Protein AF-A0A7C3U550-F1 (afdb_monomer_lite)

Secondary structure (DSSP, 8-state):
-------EEE-SS-EETTTSB-TTT-BB--TT-TTTT-B-TTSEEEES-EES-GGGGHHHHHHHHTT-S-SEEEESS--HHHHGGGGGT--EEES----------SSS-HHHHHHHHHHHHHTT--S----SEEEE---SHHHHHHHHHHHHHHHHHH---SSEEEEPPPSS-TTTTTTTT--HHHHHHHHHHHHHHHHTT-B----S-GGGGT-----

Radius of gyration: 19.05 Å; chains: 1; bounding box: 59×44×44 Å

pLDDT: mean 91.12, std 9.61, range [37.56, 98.38]

Structure (mmCIF, N/CA/C/O backbone):
data_AF-A0A7C3U550-F1
#
_entry.id   AF-A0A7C3U550-F1
#
loop_
_atom_site.group_PDB
_atom_site.id
_atom_site.type_symbol
_atom_site.label_atom_id
_atom_site.label_alt_id
_atom_site.label_comp_id
_atom_site.label_asym_id
_atom_site.label_entity_id
_atom_site.label_seq_id
_atom_site.pdbx_PDB_ins_code
_atom_site.Cartn_x
_atom_site.Cartn_y
_atom_site.Cartn_z
_atom_site.occupancy
_atom_site.B_iso_or_equiv
_atom_site.auth_seq_id
_atom_site.auth_comp_id
_atom_site.auth_asym_id
_atom_site.auth_atom_id
_atom_site.pdbx_PDB_model_num
ATOM 1 N N . MET A 1 1 ? -36.342 7.976 20.414 1.00 37.56 1 MET A N 1
ATOM 2 C CA . MET A 1 1 ? -35.436 6.919 19.912 1.00 37.56 1 MET A CA 1
ATOM 3 C C . MET A 1 1 ? -34.039 7.233 20.424 1.00 37.56 1 MET A C 1
ATOM 5 O O . MET A 1 1 ? -33.543 8.312 20.133 1.00 37.56 1 MET A O 1
ATOM 9 N N . ARG A 1 2 ? -33.460 6.380 21.278 1.00 40.94 2 ARG A N 1
ATOM 10 C CA . ARG A 1 2 ? -32.112 6.592 21.832 1.00 40.94 2 ARG A CA 1
ATOM 11 C C . ARG A 1 2 ? -31.096 6.352 20.712 1.00 40.94 2 ARG A C 1
ATOM 13 O O . ARG A 1 2 ? -31.040 5.245 20.188 1.00 40.94 2 ARG A O 1
ATOM 20 N N . GLY A 1 3 ? -30.353 7.387 20.320 1.00 39.16 3 GLY A N 1
ATOM 21 C CA . GLY A 1 3 ? -29.225 7.259 19.401 1.00 39.16 3 GLY A CA 1
ATOM 22 C C . GLY A 1 3 ? -28.163 6.378 20.047 1.00 39.16 3 GLY A C 1
ATOM 23 O O . GLY A 1 3 ? -27.516 6.798 21.002 1.00 39.16 3 GLY A O 1
ATOM 24 N N . GLY A 1 4 ? -28.059 5.131 19.589 1.00 40.28 4 GLY A N 1
ATOM 25 C CA . GLY A 1 4 ? -27.069 4.185 20.082 1.00 40.28 4 GLY A CA 1
ATOM 26 C C . GLY A 1 4 ? -25.670 4.692 19.756 1.00 40.28 4 GLY A C 1
ATOM 27 O O . GLY A 1 4 ? -25.355 4.930 18.590 1.00 40.28 4 GLY A O 1
ATOM 28 N N . LEU A 1 5 ? -24.843 4.865 20.786 1.00 49.38 5 LEU A N 1
ATOM 29 C CA . LEU A 1 5 ? -23.393 4.929 20.640 1.00 49.38 5 LEU A CA 1
ATOM 30 C C . LEU A 1 5 ? -22.978 3.725 19.786 1.00 49.38 5 LEU A C 1
ATOM 32 O O . LEU A 1 5 ? -23.209 2.586 20.185 1.00 49.38 5 LEU A O 1
ATOM 36 N N . LEU A 1 6 ? -22.452 3.968 18.585 1.00 61.19 6 LEU A N 1
ATOM 37 C CA . LEU A 1 6 ? -21.892 2.903 17.755 1.00 61.19 6 LEU A CA 1
ATOM 38 C C . LEU A 1 6 ? -20.744 2.269 18.544 1.00 61.19 6 LEU A C 1
ATOM 40 O O . LEU A 1 6 ? -19.715 2.908 18.754 1.00 61.19 6 LEU A O 1
ATOM 44 N N . GLU A 1 7 ? -20.963 1.048 19.024 1.00 81.94 7 GLU A N 1
ATOM 45 C CA . GLU A 1 7 ? -20.002 0.283 19.811 1.00 81.94 7 GLU A CA 1
ATOM 46 C C . GLU A 1 7 ? -18.690 0.122 19.024 1.00 81.94 7 GLU A C 1
ATOM 48 O O . GLU A 1 7 ? -18.690 -0.294 17.860 1.00 81.94 7 GLU A O 1
ATOM 53 N N . ILE A 1 8 ? -17.570 0.508 19.641 1.00 94.44 8 ILE A N 1
ATOM 54 C CA . ILE A 1 8 ? -16.233 0.368 19.058 1.00 94.44 8 ILE A CA 1
ATOM 55 C C . ILE A 1 8 ? -15.761 -1.064 19.308 1.00 94.44 8 ILE A C 1
ATOM 57 O O . ILE A 1 8 ? -15.650 -1.490 20.456 1.00 94.44 8 ILE A O 1
ATOM 61 N N . LEU A 1 9 ? -15.430 -1.798 18.244 1.00 96.62 9 LEU A N 1
ATOM 62 C CA . LEU A 1 9 ? -14.829 -3.124 18.368 1.00 96.62 9 LEU A CA 1
ATOM 63 C C . LEU A 1 9 ? -13.333 -2.982 18.669 1.00 96.62 9 LEU A C 1
ATOM 65 O O . LEU A 1 9 ? -12.545 -2.648 17.785 1.00 96.62 9 LEU A O 1
ATOM 69 N N . VAL A 1 10 ? -12.938 -3.256 19.911 1.00 96.94 10 VAL A N 1
ATOM 70 C CA . VAL A 1 10 ? -11.530 -3.248 20.330 1.00 96.94 10 VAL A CA 1
ATOM 71 C C . VAL A 1 10 ? -10.898 -4.611 20.043 1.00 96.94 10 VAL A C 1
ATOM 73 O O . VAL A 1 10 ? -11.367 -5.637 20.543 1.00 96.94 10 VAL A O 1
ATOM 76 N N . LEU A 1 11 ? -9.838 -4.632 19.233 1.00 96.56 11 LEU A N 1
ATOM 77 C CA . LEU A 1 11 ? -9.042 -5.827 18.961 1.00 96.56 11 LEU A CA 1
ATOM 78 C C . LEU A 1 11 ? -7.935 -5.967 20.006 1.00 96.56 11 LEU A C 1
ATOM 80 O O . LEU A 1 11 ? -7.149 -5.054 20.224 1.00 96.56 11 LEU A O 1
ATOM 84 N N . GLY A 1 12 ? -7.866 -7.133 20.650 1.00 95.06 12 GLY A N 1
ATOM 85 C CA . GLY A 1 12 ? -6.941 -7.375 21.765 1.00 95.06 12 GLY A CA 1
ATOM 86 C C . GLY A 1 12 ? -5.518 -7.723 21.326 1.00 95.06 12 GLY A C 1
ATOM 87 O O . GLY A 1 12 ? -4.633 -7.860 22.167 1.00 95.06 12 GLY A O 1
ATOM 88 N N . LYS A 1 13 ? -5.297 -7.919 20.022 1.00 96.75 13 LYS A N 1
ATOM 89 C CA . LYS A 1 13 ? -3.997 -8.228 19.42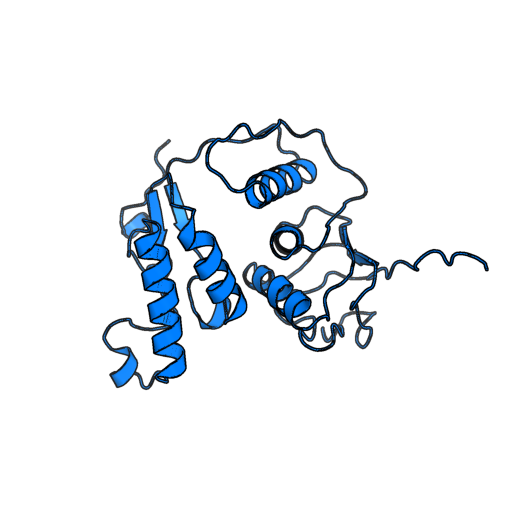5 1.00 96.75 13 LYS A CA 1
ATOM 90 C C . LYS A 1 13 ? -3.835 -7.512 18.078 1.00 96.75 13 LYS A C 1
ATOM 92 O O . LYS A 1 13 ? -4.830 -7.084 17.495 1.00 96.75 13 LYS A O 1
ATOM 97 N N . PRO A 1 14 ? -2.594 -7.387 17.575 1.00 96.69 14 PRO A N 1
ATOM 98 C CA . PRO A 1 14 ? -2.339 -6.919 16.219 1.00 96.69 14 PRO A CA 1
ATOM 99 C C . PRO A 1 14 ? -2.961 -7.831 15.159 1.00 96.69 14 PRO A C 1
ATOM 101 O O . PRO A 1 14 ? -3.060 -9.050 15.349 1.00 96.69 14 PRO A O 1
ATOM 104 N N . ILE A 1 15 ? -3.315 -7.237 14.020 1.00 96.06 15 ILE A N 1
ATOM 105 C CA . ILE A 1 15 ? -3.931 -7.937 12.891 1.00 96.06 15 ILE A CA 1
ATOM 106 C C . ILE A 1 15 ? -3.041 -7.891 11.648 1.00 96.06 15 ILE A C 1
ATOM 108 O O . ILE A 1 15 ? -2.431 -6.869 11.338 1.00 96.06 15 ILE A O 1
ATOM 112 N N . SER A 1 16 ? -2.968 -9.003 10.922 1.00 96.19 16 SER A N 1
ATOM 113 C CA . SER A 1 16 ? -2.372 -9.045 9.591 1.00 96.19 16 SER A CA 1
ATOM 114 C C . SER A 1 16 ? -3.392 -8.599 8.553 1.00 96.19 16 SER A C 1
ATOM 116 O O . SER A 1 16 ? -4.420 -9.247 8.357 1.00 96.19 16 SER A O 1
ATOM 118 N N . TRP A 1 17 ? -3.100 -7.514 7.838 1.00 95.62 17 TRP A N 1
ATOM 119 C CA . TRP A 1 17 ? -3.936 -7.090 6.713 1.00 95.62 17 TRP A CA 1
ATOM 120 C C . TRP A 1 17 ? -3.744 -7.959 5.472 1.00 95.62 17 TRP A C 1
ATOM 122 O O . TRP A 1 17 ? -4.598 -7.952 4.593 1.00 95.62 17 TRP A O 1
ATOM 132 N N . LEU A 1 18 ? -2.643 -8.706 5.368 1.00 92.06 18 LEU A N 1
ATOM 133 C CA . LEU A 1 18 ? -2.379 -9.534 4.191 1.00 92.06 18 LEU A CA 1
ATOM 134 C C . LEU A 1 18 ? -3.320 -10.747 4.125 1.00 92.06 18 LEU A C 1
ATOM 136 O O . LEU A 1 18 ? -3.837 -11.065 3.057 1.00 92.06 18 LEU A O 1
ATOM 140 N N . ASP A 1 19 ? -3.522 -11.411 5.261 1.00 92.81 19 ASP A N 1
ATOM 141 C CA . ASP A 1 19 ? -4.177 -12.721 5.358 1.00 92.81 19 ASP A CA 1
ATOM 142 C C . ASP A 1 19 ? -5.021 -12.914 6.633 1.00 92.81 19 ASP A C 1
ATOM 144 O O . ASP A 1 19 ? -5.656 -13.952 6.804 1.00 92.81 19 ASP A O 1
ATOM 148 N N . GLY A 1 20 ? -5.070 -11.926 7.532 1.00 96.19 20 GLY A N 1
ATOM 149 C CA . GLY A 1 20 ? -5.788 -12.026 8.804 1.00 96.19 20 GLY A CA 1
ATOM 150 C C . GLY A 1 20 ? -7.280 -11.692 8.734 1.00 96.19 20 GLY A C 1
ATOM 151 O O . GLY A 1 20 ? -7.995 -11.931 9.711 1.00 96.19 20 GLY A O 1
ATOM 152 N N . VAL A 1 21 ? -7.758 -11.171 7.600 1.00 97.31 21 VAL A N 1
ATOM 153 C CA . VAL A 1 21 ? -9.157 -10.777 7.369 1.00 97.31 21 VAL A CA 1
ATOM 154 C C . VAL A 1 21 ? -9.646 -11.352 6.044 1.00 97.31 21 VAL A C 1
ATOM 156 O O . VAL A 1 21 ? -9.009 -11.165 5.007 1.00 97.31 21 VAL A O 1
ATOM 159 N N . ASP A 1 22 ? -10.809 -12.000 6.056 1.00 97.38 22 ASP A N 1
ATOM 160 C CA . ASP A 1 22 ? -11.502 -12.376 4.828 1.00 97.38 22 ASP A CA 1
ATOM 161 C C . ASP A 1 22 ? -12.007 -11.108 4.125 1.00 97.38 22 ASP A C 1
ATOM 163 O O . ASP A 1 22 ? -12.887 -10.393 4.609 1.00 97.38 22 ASP A O 1
ATOM 167 N N . VAL A 1 23 ? -11.453 -10.825 2.947 1.00 95.94 23 VAL A N 1
ATOM 168 C CA . VAL A 1 23 ? -11.765 -9.612 2.181 1.00 95.94 23 VAL A CA 1
ATOM 169 C C . VAL A 1 23 ? -13.205 -9.532 1.679 1.00 95.94 23 VAL A C 1
ATOM 171 O O . VAL A 1 23 ? -13.622 -8.462 1.238 1.00 95.94 23 VAL A O 1
ATOM 174 N N . ARG A 1 24 ? -13.953 -10.639 1.676 1.00 96.75 24 ARG A N 1
ATOM 175 C CA . ARG A 1 24 ? -15.333 -10.727 1.179 1.00 96.75 24 ARG A CA 1
ATOM 176 C C . ARG A 1 24 ? -16.344 -10.439 2.281 1.00 96.75 24 ARG A C 1
ATOM 178 O O . ARG A 1 24 ? -17.375 -9.841 1.996 1.00 96.75 24 ARG A O 1
ATOM 185 N N . THR A 1 25 ? -16.059 -10.867 3.508 1.00 97.69 25 THR A N 1
ATOM 186 C CA . THR A 1 25 ? -16.993 -10.784 4.647 1.00 97.69 25 THR A CA 1
ATOM 187 C C . THR A 1 25 ? -16.553 -9.788 5.722 1.00 97.69 25 THR A C 1
ATOM 189 O O . THR A 1 25 ? -17.364 -9.361 6.547 1.00 97.69 25 THR A O 1
ATOM 192 N N . GLY A 1 26 ? -15.270 -9.422 5.738 1.00 97.56 26 GLY A N 1
ATOM 193 C CA . GLY A 1 26 ? -14.653 -8.638 6.805 1.00 97.56 26 GLY A CA 1
ATOM 194 C C . GLY A 1 26 ? -14.418 -9.456 8.076 1.00 97.56 26 GLY A C 1
ATOM 195 O O . GLY A 1 26 ? -14.123 -8.884 9.122 1.00 97.56 26 GLY A O 1
ATOM 196 N N . GLU A 1 27 ? -14.590 -10.777 8.028 1.00 98.38 27 GLU A N 1
ATOM 197 C CA . GLU A 1 27 ? -14.364 -11.659 9.169 1.00 98.38 27 GLU A CA 1
ATOM 198 C C . GLU A 1 27 ? -12.873 -11.771 9.494 1.00 98.38 27 GLU A C 1
ATOM 200 O O . GLU A 1 27 ? -12.042 -11.982 8.612 1.00 98.38 27 GLU A O 1
ATOM 205 N N . ILE A 1 28 ? -12.527 -11.654 10.775 1.00 98.38 28 ILE A N 1
ATOM 206 C CA . ILE A 1 28 ? -11.172 -11.916 11.257 1.00 98.38 28 ILE A CA 1
ATOM 207 C C . ILE A 1 28 ? -10.934 -13.426 11.206 1.00 98.38 28 ILE A C 1
ATOM 209 O O . ILE A 1 28 ? -11.528 -14.180 11.977 1.00 98.38 28 ILE A O 1
ATOM 213 N N . VAL A 1 29 ? -10.033 -13.865 10.329 1.00 98.06 29 VAL A N 1
ATOM 214 C CA . VAL A 1 29 ? -9.681 -15.283 10.130 1.00 98.06 29 VAL A CA 1
ATOM 215 C C . VAL A 1 29 ? -8.324 -15.656 10.731 1.00 98.06 29 VAL A C 1
ATOM 217 O O . VAL A 1 29 ? -8.020 -16.845 10.852 1.00 98.06 29 VAL A O 1
ATOM 220 N N . GLN A 1 30 ? -7.537 -14.664 11.167 1.00 97.06 30 GLN A N 1
ATOM 221 C CA . GLN A 1 30 ? -6.235 -14.855 11.811 1.00 97.06 30 GLN A CA 1
ATOM 222 C C . GLN A 1 30 ? -6.329 -15.847 12.981 1.00 97.06 30 GLN A C 1
ATOM 224 O O . GLN A 1 30 ? -7.008 -15.586 13.975 1.00 97.06 30 GLN A O 1
ATOM 229 N N . ARG A 1 31 ? -5.625 -16.982 12.856 1.00 93.94 31 ARG A N 1
ATOM 230 C CA . ARG A 1 31 ? -5.775 -18.180 13.705 1.00 93.94 31 ARG A CA 1
ATOM 231 C C . ARG A 1 31 ? -5.744 -17.891 15.210 1.00 93.94 31 ARG A C 1
ATOM 233 O O . ARG A 1 31 ? -6.622 -18.366 15.921 1.00 93.94 31 ARG A O 1
ATOM 240 N N . ASP A 1 32 ? -4.783 -17.088 15.663 1.00 92.25 32 ASP A N 1
ATOM 241 C CA . ASP A 1 32 ? -4.506 -16.860 17.093 1.00 92.25 32 ASP A CA 1
ATOM 242 C C . ASP A 1 32 ? -5.040 -15.514 17.620 1.00 92.25 32 ASP A C 1
ATOM 244 O O . ASP A 1 32 ? -4.608 -15.011 18.669 1.00 92.25 32 ASP A O 1
ATOM 248 N N . HIS A 1 33 ? -5.956 -14.894 16.868 1.00 97.31 33 HIS A N 1
ATOM 249 C CA . HIS A 1 33 ? -6.553 -13.614 17.222 1.00 97.31 33 HIS A CA 1
ATOM 250 C C . HIS A 1 33 ? -7.764 -13.815 18.158 1.00 97.31 33 HIS A C 1
ATOM 252 O O . HIS A 1 33 ? -8.659 -14.587 17.812 1.00 97.31 33 HIS A O 1
ATOM 258 N N . PRO A 1 34 ? -7.863 -13.116 19.310 1.00 97.38 34 PRO A N 1
ATOM 259 C CA . PRO A 1 34 ? -8.949 -13.341 20.276 1.00 97.38 34 PRO A CA 1
ATOM 260 C C . PRO A 1 34 ? -10.348 -13.086 19.695 1.00 97.38 34 PRO A C 1
ATOM 262 O O . PRO A 1 34 ? -11.307 -13.753 20.056 1.00 97.38 34 PRO A O 1
ATOM 265 N N . GLN A 1 35 ? -10.448 -12.141 18.760 1.00 97.56 35 GLN A N 1
ATOM 266 C CA . GLN A 1 35 ? -11.677 -11.783 18.046 1.00 97.56 35 GLN A CA 1
ATOM 267 C C . GLN A 1 35 ? -11.893 -12.575 16.735 1.00 97.56 35 GLN A C 1
ATOM 269 O O . GLN A 1 35 ? -12.679 -12.148 15.890 1.00 97.56 35 GLN A O 1
ATOM 274 N N . ARG A 1 36 ? -11.198 -13.701 16.513 1.00 97.94 36 ARG A N 1
ATOM 275 C CA . ARG A 1 36 ? -11.417 -14.548 15.325 1.00 97.94 36 ARG A CA 1
ATOM 276 C C . ARG A 1 36 ? -12.898 -14.945 15.195 1.00 97.94 36 ARG A C 1
ATOM 278 O O . ARG A 1 36 ? -13.549 -15.245 16.191 1.00 97.94 36 ARG A O 1
ATOM 285 N N . GLY A 1 37 ? -13.427 -14.927 13.973 1.00 97.62 37 GLY A N 1
ATOM 286 C CA . GLY A 1 37 ? -14.850 -15.145 13.677 1.00 97.62 37 GLY A CA 1
ATOM 287 C C . GLY A 1 37 ? -15.723 -13.890 13.794 1.00 97.62 37 GLY A C 1
ATOM 288 O O . GLY A 1 37 ? -16.897 -13.907 13.436 1.00 97.62 37 GLY A O 1
ATOM 289 N N . THR A 1 38 ? -15.170 -12.773 14.276 1.00 97.62 38 THR A N 1
ATOM 290 C CA . THR A 1 38 ? -15.884 -11.492 14.336 1.00 97.62 38 THR A CA 1
ATOM 291 C C . THR A 1 38 ? -15.659 -10.699 13.053 1.00 97.62 38 THR A C 1
ATOM 293 O O . THR A 1 38 ? -14.526 -10.587 12.589 1.00 97.62 38 THR A O 1
ATOM 296 N N . SER A 1 39 ? -16.715 -10.097 12.497 1.00 97.81 39 SER A N 1
ATOM 297 C CA . SER A 1 39 ? -16.593 -9.198 11.342 1.00 97.81 39 SER A CA 1
ATOM 298 C C . SER A 1 39 ? -16.292 -7.753 11.751 1.00 97.81 39 SER A C 1
ATOM 300 O O . SER A 1 39 ? -16.867 -7.232 12.715 1.00 97.81 39 SER A O 1
ATOM 302 N N . ILE A 1 40 ? -15.405 -7.102 10.994 1.00 97.94 40 ILE A N 1
ATOM 303 C CA . ILE A 1 40 ? -15.093 -5.667 11.091 1.00 97.94 40 ILE A CA 1
ATOM 304 C C . ILE A 1 40 ? -15.992 -4.805 10.192 1.00 97.94 40 ILE A C 1
ATOM 306 O O . ILE A 1 40 ? -15.976 -3.579 10.312 1.00 97.94 40 ILE A O 1
ATOM 310 N N . ALA A 1 41 ? -16.767 -5.419 9.293 1.00 98.00 41 ALA A N 1
ATOM 311 C CA . ALA A 1 41 ? -17.516 -4.714 8.259 1.00 98.00 41 ALA A CA 1
ATOM 312 C C . ALA A 1 41 ? -18.497 -3.691 8.856 1.00 98.00 41 ALA A C 1
ATOM 314 O O . ALA A 1 41 ? -19.302 -4.006 9.733 1.00 98.00 41 ALA A O 1
ATOM 315 N N . GLY A 1 42 ? -18.412 -2.441 8.392 1.00 97.25 42 GLY A N 1
ATOM 316 C CA . GLY A 1 42 ? -19.272 -1.336 8.828 1.00 97.25 42 GLY A CA 1
ATOM 317 C C . GLY A 1 42 ? -19.041 -0.838 10.262 1.00 97.25 42 GLY A C 1
ATOM 318 O O . GLY A 1 42 ? -19.703 0.113 10.681 1.00 97.25 42 GLY A O 1
ATOM 319 N N . ARG A 1 43 ? -18.104 -1.428 11.013 1.00 96.69 43 ARG A N 1
ATOM 320 C CA . ARG A 1 43 ? -17.817 -1.066 12.410 1.00 96.69 43 ARG A CA 1
ATOM 321 C C . ARG A 1 43 ? -16.706 -0.027 12.511 1.00 96.69 43 ARG A C 1
ATOM 323 O O . ARG A 1 43 ? -15.862 0.084 11.623 1.00 96.69 43 ARG A O 1
ATOM 330 N N . THR A 1 44 ? -16.690 0.711 13.615 1.00 97.69 44 THR A N 1
ATOM 331 C CA . THR A 1 44 ? -15.469 1.386 14.069 1.00 97.69 44 THR A CA 1
ATOM 332 C C . THR A 1 44 ? -14.640 0.358 14.825 1.00 97.69 44 THR A C 1
ATOM 334 O O . THR A 1 44 ? -15.150 -0.252 15.765 1.00 97.69 44 THR A O 1
ATOM 337 N N . ILE A 1 45 ? -13.391 0.150 14.416 1.00 97.38 45 ILE A N 1
ATOM 338 C CA . ILE A 1 45 ? -12.479 -0.782 15.088 1.00 97.38 45 ILE A CA 1
ATOM 339 C C . ILE A 1 45 ? -11.329 -0.022 15.741 1.00 97.38 45 ILE A C 1
ATOM 341 O O . ILE A 1 45 ? -10.840 0.945 15.164 1.00 97.38 45 ILE A O 1
ATOM 345 N N . LYS A 1 46 ? -10.884 -0.468 16.916 1.00 97.06 46 LYS A N 1
ATOM 346 C CA . LYS A 1 46 ? -9.640 -0.015 17.551 1.00 97.06 46 LYS A CA 1
ATOM 347 C C . LYS A 1 46 ? -8.636 -1.161 17.535 1.00 97.06 46 LYS A C 1
ATOM 349 O O . LYS A 1 46 ? -8.983 -2.258 17.969 1.00 97.06 46 LYS A O 1
ATOM 354 N N . ILE A 1 47 ? -7.432 -0.929 17.015 1.00 96.31 47 ILE A N 1
ATOM 355 C CA . ILE A 1 47 ? -6.392 -1.956 16.879 1.00 96.31 47 ILE A CA 1
ATOM 356 C C . ILE A 1 47 ? -5.055 -1.472 17.464 1.00 96.31 47 ILE A C 1
ATOM 358 O O . ILE A 1 47 ? -4.739 -0.286 17.333 1.00 96.31 47 ILE A O 1
ATOM 362 N N . PRO A 1 48 ? -4.221 -2.368 18.025 1.00 94.50 48 PRO A N 1
ATOM 363 C CA . PRO A 1 48 ? -2.923 -1.973 18.563 1.00 94.50 48 PRO A CA 1
ATOM 364 C C . PRO A 1 48 ? -1.958 -1.444 17.491 1.00 94.50 48 PRO A C 1
ATOM 366 O O . PRO A 1 48 ? -1.351 -0.392 17.649 1.00 94.50 48 PRO A O 1
ATOM 369 N N . HIS A 1 49 ? -1.787 -2.223 16.425 1.00 93.56 49 HIS A N 1
ATOM 370 C CA . HIS A 1 49 ? -1.018 -1.961 15.201 1.00 93.56 49 HIS A CA 1
ATOM 371 C C . HIS A 1 49 ? -1.274 -3.139 14.243 1.00 93.56 49 HIS A C 1
ATOM 373 O O . HIS A 1 49 ? -1.971 -4.097 14.606 1.00 93.56 49 HIS A O 1
ATOM 379 N N . SER A 1 50 ? -0.725 -3.092 13.033 1.00 94.62 50 SER A N 1
ATOM 380 C CA . SER A 1 50 ? -0.738 -4.226 12.113 1.00 94.62 50 SER A CA 1
ATOM 381 C C . SER A 1 50 ? 0.533 -5.066 12.225 1.00 94.62 50 SER A C 1
ATOM 383 O O . SER A 1 50 ? 1.552 -4.634 12.759 1.00 94.62 50 SER A O 1
ATOM 385 N N . ILE A 1 51 ? 0.475 -6.292 11.715 1.00 93.94 51 ILE A N 1
ATOM 386 C CA . ILE A 1 51 ? 1.638 -7.171 11.550 1.00 93.94 51 ILE A CA 1
ATOM 387 C C . ILE A 1 51 ? 1.701 -7.701 10.117 1.00 93.94 51 ILE A C 1
ATOM 389 O O . ILE A 1 51 ? 0.719 -7.668 9.377 1.00 93.94 51 ILE A O 1
ATOM 393 N N . GLY A 1 52 ? 2.857 -8.239 9.733 1.00 86.56 52 GLY A N 1
ATOM 394 C CA . GLY A 1 52 ? 3.048 -8.877 8.434 1.00 86.56 52 GLY A CA 1
ATOM 395 C C . GLY A 1 52 ? 3.582 -7.928 7.361 1.00 86.56 52 GLY A C 1
ATOM 396 O O . GLY A 1 52 ? 4.359 -7.017 7.635 1.00 86.56 52 GLY A O 1
ATOM 397 N N . SER A 1 53 ? 3.234 -8.209 6.105 1.00 83.25 53 SER A N 1
ATOM 398 C CA . SER A 1 53 ? 3.814 -7.532 4.942 1.00 83.25 53 SER A CA 1
ATOM 399 C C . SER A 1 53 ? 3.131 -6.200 4.634 1.00 83.25 53 SER A C 1
ATOM 401 O O . SER A 1 53 ? 1.905 -6.104 4.666 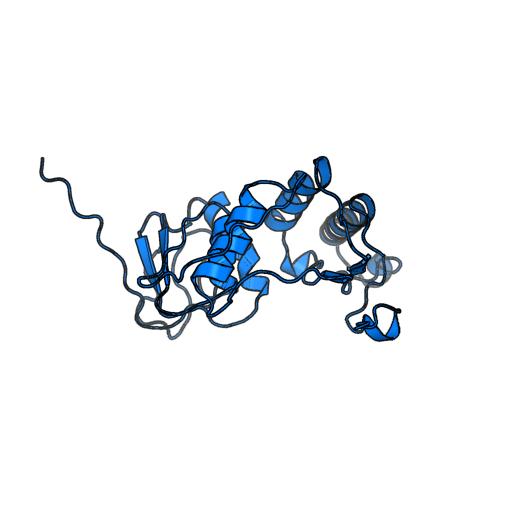1.00 83.25 53 SER A O 1
ATOM 403 N N . THR A 1 54 ? 3.911 -5.218 4.171 1.00 83.19 54 THR A N 1
ATOM 404 C CA . THR A 1 54 ? 3.402 -3.949 3.615 1.00 83.19 54 THR A CA 1
ATOM 405 C C . THR A 1 54 ? 2.486 -4.147 2.405 1.00 83.19 54 THR A C 1
ATOM 407 O O . THR A 1 54 ? 1.650 -3.293 2.119 1.00 83.19 54 THR A O 1
ATOM 410 N N . VAL A 1 55 ? 2.559 -5.306 1.737 1.00 84.62 55 VAL A N 1
ATOM 411 C CA . VAL A 1 55 ? 1.611 -5.716 0.685 1.00 84.62 55 VAL A CA 1
ATOM 412 C C . VAL A 1 55 ? 0.162 -5.749 1.195 1.00 84.62 55 VAL A C 1
ATOM 414 O O . VAL A 1 55 ? -0.761 -5.545 0.407 1.00 84.62 55 VAL A O 1
ATOM 417 N N . GLY A 1 56 ? -0.051 -5.922 2.505 1.00 86.44 56 GLY A N 1
ATOM 418 C CA . GLY A 1 56 ? -1.372 -5.872 3.136 1.00 86.44 56 GLY A CA 1
ATOM 419 C C . GLY A 1 56 ? -2.135 -4.561 2.903 1.00 86.44 56 GLY A C 1
ATOM 420 O O . GLY A 1 56 ? -3.359 -4.560 2.976 1.00 86.44 56 GLY A O 1
ATOM 421 N N . ALA A 1 57 ? -1.461 -3.470 2.521 1.00 89.75 57 ALA A N 1
ATOM 422 C CA . ALA A 1 57 ? -2.112 -2.212 2.154 1.00 89.75 57 ALA A CA 1
ATOM 423 C C . ALA A 1 57 ? -3.147 -2.369 1.017 1.00 89.75 57 ALA A C 1
ATOM 425 O O . ALA A 1 57 ? -4.175 -1.690 1.002 1.00 89.75 57 ALA A O 1
ATOM 426 N N . TYR A 1 58 ? -2.935 -3.298 0.076 1.00 89.56 58 TYR A N 1
ATOM 427 C CA . TYR A 1 58 ? -3.886 -3.517 -1.021 1.00 89.56 58 TYR A CA 1
ATOM 428 C C . TYR A 1 58 ? -5.206 -4.160 -0.566 1.00 89.56 58 TYR A C 1
ATOM 430 O O . TYR A 1 58 ? -6.223 -4.047 -1.257 1.00 89.56 58 TYR A O 1
ATOM 438 N N . THR A 1 59 ? -5.228 -4.789 0.612 1.00 92.88 59 THR A N 1
ATOM 439 C CA . THR A 1 59 ? -6.423 -5.409 1.196 1.00 92.88 59 THR A CA 1
ATOM 440 C C . THR A 1 59 ? -7.520 -4.384 1.471 1.00 92.88 59 THR A C 1
ATOM 442 O O . THR A 1 59 ? -8.696 -4.697 1.291 1.00 92.88 59 THR A O 1
ATOM 445 N N . PHE A 1 60 ? -7.182 -3.136 1.807 1.00 95.12 60 PHE A N 1
ATOM 446 C CA . PHE A 1 60 ? -8.192 -2.102 2.063 1.00 95.12 60 PHE A CA 1
ATOM 447 C C . PHE A 1 60 ? -9.055 -1.806 0.839 1.00 95.12 60 PHE A C 1
ATOM 449 O O . PHE A 1 60 ? -10.276 -1.702 0.956 1.00 95.12 60 PHE A O 1
ATOM 456 N N . PHE A 1 61 ? -8.456 -1.760 -0.352 1.00 93.25 61 PHE A N 1
ATOM 457 C CA . PHE A 1 61 ? -9.216 -1.576 -1.586 1.00 93.25 61 PHE A CA 1
ATOM 458 C C . PHE A 1 61 ? -10.164 -2.756 -1.848 1.00 93.25 61 PHE A C 1
ATOM 460 O O . PHE A 1 61 ? -11.298 -2.545 -2.284 1.00 93.25 61 PHE A O 1
ATOM 467 N N . LYS A 1 62 ? -9.736 -3.986 -1.524 1.00 94.12 62 LYS A N 1
ATOM 468 C CA . LYS A 1 62 ? -10.572 -5.195 -1.628 1.00 94.12 62 LYS A CA 1
ATOM 469 C C . LYS A 1 62 ? -11.752 -5.140 -0.663 1.00 94.12 62 LYS A C 1
ATOM 471 O O . LYS A 1 62 ? -12.889 -5.358 -1.073 1.00 94.12 62 LYS A O 1
ATOM 476 N N . LEU A 1 63 ? -11.493 -4.786 0.594 1.00 96.50 63 LEU A N 1
ATOM 477 C CA . LEU A 1 63 ? -12.520 -4.644 1.625 1.00 96.50 63 LEU A CA 1
ATOM 478 C C . LEU A 1 63 ? -13.568 -3.592 1.242 1.00 96.50 63 LEU A C 1
ATOM 480 O O . LEU A 1 63 ? -14.766 -3.849 1.356 1.00 96.50 63 LEU A O 1
ATOM 484 N N . VAL A 1 64 ? -13.142 -2.428 0.740 1.00 95.56 64 VAL A N 1
ATOM 485 C CA . VAL A 1 64 ? -14.060 -1.364 0.297 1.00 95.56 64 VAL A CA 1
ATOM 486 C C . VAL A 1 64 ? -14.904 -1.834 -0.883 1.00 95.56 64 VAL A C 1
ATOM 488 O O . VAL A 1 64 ? -16.128 -1.701 -0.853 1.00 95.56 64 VAL A O 1
ATOM 491 N N . ARG A 1 65 ? -14.278 -2.448 -1.895 1.00 93.69 65 ARG A N 1
ATOM 492 C CA . ARG A 1 65 ? -14.979 -2.987 -3.069 1.00 93.69 65 ARG A CA 1
ATOM 493 C C . ARG A 1 65 ? -16.047 -4.011 -2.683 1.00 93.69 65 ARG A C 1
ATOM 495 O O . ARG A 1 65 ? -17.146 -3.982 -3.233 1.00 93.69 65 ARG A O 1
ATOM 502 N N . ASN A 1 66 ? -15.736 -4.879 -1.724 1.00 95.94 66 ASN A N 1
ATOM 503 C CA . ASN A 1 66 ? -16.637 -5.929 -1.255 1.00 95.94 66 ASN A CA 1
ATOM 504 C C . ASN A 1 66 ? -17.641 -5.454 -0.195 1.00 95.94 66 ASN A C 1
ATOM 506 O O . ASN A 1 66 ? -18.413 -6.269 0.301 1.00 95.94 66 ASN A O 1
ATOM 510 N N . LYS A 1 67 ? -17.661 -4.158 0.157 1.00 96.81 67 LYS A N 1
ATOM 511 C CA . LYS A 1 67 ? -18.492 -3.605 1.247 1.00 96.81 67 LYS A CA 1
ATOM 512 C C . LYS A 1 67 ? -18.239 -4.293 2.602 1.00 96.81 67 LYS A C 1
ATOM 514 O O . LYS A 1 67 ? -19.119 -4.345 3.454 1.00 96.81 67 LYS A O 1
ATOM 519 N N . ALA A 1 68 ? -17.020 -4.790 2.787 1.00 97.88 68 ALA A N 1
ATOM 520 C CA . ALA A 1 68 ? -16.540 -5.506 3.965 1.00 97.88 68 ALA A CA 1
ATOM 521 C C . ALA A 1 68 ? -15.588 -4.658 4.831 1.00 97.88 68 ALA A C 1
ATOM 523 O O . ALA A 1 68 ? -15.103 -5.111 5.866 1.00 97.88 68 ALA A O 1
ATOM 524 N N . ALA A 1 69 ? -15.295 -3.426 4.406 1.00 97.81 69 ALA A N 1
ATOM 525 C CA . ALA A 1 69 ? -14.423 -2.513 5.132 1.00 97.81 69 ALA A CA 1
ATOM 526 C C . ALA A 1 69 ? -15.029 -2.058 6.469 1.00 97.81 69 ALA A C 1
ATOM 528 O O . ALA A 1 69 ? -16.251 -1.884 6.569 1.00 97.81 69 ALA A O 1
ATOM 529 N N . PRO A 1 70 ? -14.189 -1.796 7.486 1.00 97.69 70 PRO A N 1
ATOM 530 C CA . PRO A 1 70 ? -14.624 -1.041 8.648 1.00 97.69 70 PRO A CA 1
ATOM 531 C C . PRO A 1 70 ? -15.028 0.373 8.224 1.00 97.69 70 PRO A C 1
ATOM 533 O O . PRO A 1 70 ? -14.523 0.928 7.247 1.00 97.69 70 PRO A O 1
ATOM 536 N N . ARG A 1 71 ? -15.936 0.982 8.986 1.00 97.12 71 ARG A N 1
ATOM 537 C CA . ARG A 1 71 ? -16.328 2.383 8.791 1.00 97.12 71 ARG A CA 1
ATOM 538 C C . ARG A 1 71 ? -15.209 3.347 9.192 1.00 97.12 71 ARG A C 1
ATOM 540 O O . ARG A 1 71 ? -15.142 4.446 8.650 1.00 97.12 71 ARG A O 1
ATOM 547 N N . LYS A 1 72 ? -14.390 2.965 10.173 1.00 97.00 72 LYS A N 1
ATOM 548 C CA . LYS A 1 72 ? -13.265 3.743 10.704 1.00 97.00 72 LYS A CA 1
ATOM 549 C C . LYS A 1 72 ? -12.290 2.811 11.425 1.00 97.00 72 LYS A C 1
ATOM 551 O O . LYS A 1 72 ? -12.729 1.848 12.057 1.00 97.00 72 LYS A O 1
ATOM 556 N N . ILE A 1 73 ? -11.000 3.125 11.364 1.00 96.69 73 ILE A N 1
ATOM 557 C CA . ILE A 1 73 ? -9.947 2.448 12.126 1.00 96.69 73 ILE A CA 1
ATOM 558 C C . ILE A 1 73 ? -9.338 3.438 13.126 1.00 96.69 73 ILE A C 1
ATOM 560 O O . ILE A 1 73 ? 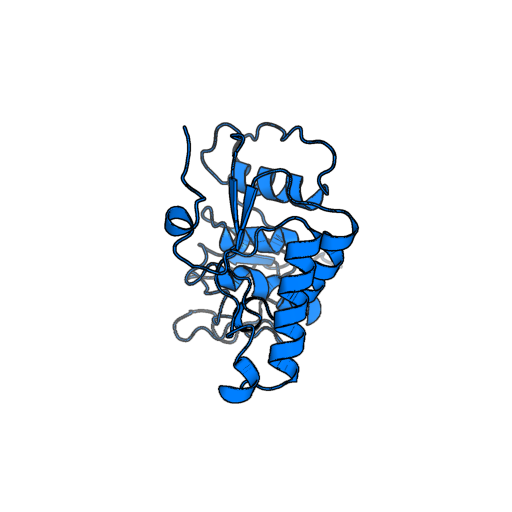-9.003 4.560 12.763 1.00 96.69 73 ILE A O 1
ATOM 564 N N . ILE A 1 74 ? -9.198 3.019 14.379 1.00 95.62 74 ILE A N 1
ATOM 565 C CA . ILE A 1 74 ? -8.482 3.738 15.433 1.00 95.62 74 ILE A CA 1
ATOM 566 C C . ILE A 1 74 ? -7.216 2.941 15.745 1.00 95.62 74 ILE A C 1
ATOM 568 O O . ILE A 1 74 ? -7.294 1.756 16.070 1.00 95.62 74 ILE A O 1
ATOM 572 N N . LEU A 1 75 ? -6.058 3.574 15.626 1.00 94.38 75 LEU A N 1
ATOM 573 C CA . LEU A 1 75 ? -4.753 2.986 15.911 1.00 94.38 75 LEU A CA 1
ATOM 574 C C . LEU A 1 75 ? -4.293 3.377 17.326 1.00 94.38 75 LEU A C 1
ATOM 576 O O . LEU A 1 75 ? -4.427 4.529 17.737 1.00 94.38 75 LEU A O 1
ATOM 580 N N . GLU A 1 76 ? -3.737 2.426 18.079 1.00 93.12 76 GLU A N 1
ATOM 581 C CA . GLU A 1 76 ? -3.076 2.722 19.364 1.00 93.12 76 GLU A CA 1
ATOM 582 C C . GLU A 1 76 ? -1.628 3.177 19.174 1.00 93.12 76 GLU A C 1
ATOM 584 O O . GLU A 1 76 ? -1.106 3.955 19.971 1.00 93.12 76 GLU A O 1
ATOM 589 N N . LYS A 1 77 ? -0.964 2.678 18.127 1.00 89.31 77 LYS A N 1
ATOM 590 C CA . LYS A 1 77 ? 0.421 3.005 17.783 1.00 89.31 77 LYS A CA 1
ATOM 591 C C . LYS A 1 77 ? 0.544 3.354 16.298 1.00 89.31 77 LYS A C 1
ATOM 593 O O . LYS A 1 77 ? -0.264 2.869 15.504 1.00 89.31 77 LYS A O 1
ATOM 598 N N . PRO A 1 78 ? 1.567 4.137 15.912 1.00 89.62 78 PRO A N 1
ATOM 599 C CA . PRO A 1 78 ? 1.793 4.485 14.513 1.00 89.62 78 PRO A CA 1
ATOM 600 C C . PRO A 1 78 ? 2.022 3.230 13.666 1.00 89.62 78 PRO A C 1
ATOM 602 O O . PRO A 1 78 ? 2.838 2.379 14.022 1.00 89.62 78 PRO A O 1
ATOM 605 N N . ASP A 1 79 ? 1.299 3.119 12.552 1.00 92.19 79 ASP A N 1
ATOM 606 C CA . ASP A 1 79 ? 1.336 1.955 11.665 1.00 92.19 79 ASP A CA 1
ATOM 607 C C . ASP A 1 79 ? 1.044 2.362 10.211 1.00 92.19 79 ASP A C 1
ATOM 609 O O . ASP A 1 79 ? -0.106 2.581 9.819 1.00 92.19 79 ASP A O 1
ATOM 613 N N . SER A 1 80 ? 2.096 2.451 9.395 1.00 90.38 80 SER A N 1
ATOM 614 C CA . SER A 1 80 ? 1.983 2.932 8.010 1.00 90.38 80 SER A CA 1
ATOM 615 C C . SER A 1 80 ? 1.258 1.961 7.073 1.00 90.38 80 SER A C 1
ATOM 617 O O . SER A 1 80 ? 0.725 2.370 6.044 1.00 90.38 80 SER A O 1
ATOM 619 N N . ILE A 1 81 ? 1.185 0.666 7.411 1.00 93.31 81 ILE A N 1
ATOM 620 C CA . ILE A 1 81 ? 0.414 -0.295 6.606 1.00 93.31 81 ILE A CA 1
ATOM 621 C C . ILE A 1 81 ? -1.072 0.039 6.728 1.00 93.31 81 ILE A C 1
ATOM 623 O O . ILE A 1 81 ? -1.750 0.212 5.721 1.00 93.31 81 ILE A O 1
ATOM 627 N N . THR A 1 82 ? -1.571 0.178 7.954 1.00 94.81 82 THR A N 1
ATOM 628 C CA . THR A 1 82 ? -2.962 0.522 8.258 1.00 94.81 82 THR A CA 1
ATOM 629 C C . THR A 1 82 ? -3.310 1.914 7.765 1.00 94.81 82 THR A C 1
ATOM 631 O O . THR A 1 82 ? -4.421 2.138 7.293 1.00 94.81 82 THR A O 1
ATOM 634 N N . MET A 1 83 ? -2.362 2.846 7.803 1.00 92.31 83 MET A N 1
ATOM 635 C CA . MET A 1 83 ? -2.576 4.195 7.291 1.00 92.31 83 MET A CA 1
ATOM 636 C C . MET A 1 83 ? -2.923 4.234 5.802 1.00 92.31 83 MET A C 1
ATOM 638 O O . MET A 1 83 ? -3.692 5.090 5.361 1.00 92.31 83 MET A O 1
ATOM 642 N N . ALA A 1 84 ? -2.434 3.266 5.020 1.00 92.25 84 ALA A N 1
ATOM 643 C CA . ALA A 1 84 ? -2.791 3.138 3.612 1.00 92.25 84 ALA A CA 1
ATOM 644 C C . ALA A 1 84 ? -4.305 2.935 3.393 1.00 92.25 84 ALA A C 1
ATOM 646 O O . ALA A 1 84 ? -4.802 3.183 2.293 1.00 92.25 84 ALA A O 1
ATOM 647 N N . ALA A 1 85 ? -5.070 2.562 4.427 1.00 94.38 85 ALA A N 1
ATOM 648 C CA . ALA A 1 85 ? -6.529 2.510 4.383 1.00 94.38 85 ALA A CA 1
ATOM 649 C C . ALA A 1 85 ? -7.163 3.868 4.019 1.00 94.38 85 ALA A C 1
ATOM 651 O O . ALA A 1 85 ? -8.198 3.897 3.347 1.00 94.38 85 ALA A O 1
ATOM 652 N N . VAL A 1 86 ? -6.503 4.987 4.353 1.00 93.38 86 VAL A N 1
ATOM 653 C CA . VAL A 1 86 ? -6.923 6.342 3.952 1.00 93.38 86 VAL A CA 1
ATOM 654 C C . VAL A 1 86 ? -6.981 6.475 2.428 1.00 93.38 86 VAL A C 1
ATOM 656 O O . VAL A 1 86 ? -7.917 7.074 1.900 1.00 93.38 86 VAL A O 1
ATOM 659 N N . LEU A 1 87 ? -6.049 5.849 1.697 1.00 91.12 87 LEU A N 1
ATOM 660 C CA . LEU A 1 87 ? -6.037 5.853 0.227 1.00 91.12 87 LEU A CA 1
ATOM 661 C C . LEU A 1 87 ? -7.211 5.069 -0.375 1.00 91.12 87 LEU A C 1
ATOM 663 O O . LEU A 1 87 ? -7.633 5.360 -1.495 1.00 91.12 87 LEU A O 1
ATOM 667 N N . ALA A 1 88 ? -7.752 4.099 0.365 1.00 91.69 88 ALA A N 1
ATOM 668 C CA . ALA A 1 88 ? -8.966 3.372 0.002 1.00 91.69 88 ALA A CA 1
ATOM 669 C C . ALA A 1 88 ? -10.254 4.091 0.456 1.00 91.69 88 ALA A C 1
ATOM 671 O O . ALA A 1 88 ? -11.350 3.622 0.155 1.00 91.69 88 ALA A O 1
ATOM 672 N N . GLY A 1 89 ? -10.140 5.229 1.152 1.00 92.00 89 GLY A N 1
ATOM 673 C CA . GLY A 1 89 ? -11.271 6.004 1.667 1.00 92.00 89 GLY A CA 1
ATOM 674 C C . GLY A 1 89 ? -11.773 5.561 3.043 1.00 92.00 89 GLY A C 1
ATOM 675 O O . GLY A 1 89 ? -12.860 5.971 3.444 1.00 92.00 89 GLY A O 1
ATOM 676 N N . ILE A 1 90 ? -11.010 4.740 3.771 1.00 95.00 90 ILE A N 1
ATOM 677 C CA . ILE A 1 90 ? -11.321 4.355 5.152 1.00 95.00 90 ILE A CA 1
ATOM 678 C C . ILE A 1 90 ? -10.661 5.376 6.094 1.00 95.00 90 ILE A C 1
ATOM 680 O O . ILE A 1 90 ? -9.435 5.495 6.086 1.00 95.00 90 ILE A O 1
ATOM 684 N N . PRO A 1 91 ? -11.425 6.116 6.918 1.00 94.44 91 PRO A N 1
ATOM 685 C CA . PRO A 1 91 ? -10.856 7.030 7.902 1.00 94.44 91 PRO A CA 1
ATOM 686 C C . PRO A 1 91 ? -9.993 6.294 8.933 1.00 94.44 91 PRO A C 1
ATOM 688 O O . PRO A 1 91 ? -10.425 5.280 9.491 1.00 94.44 91 PRO A O 1
ATOM 691 N N . VAL A 1 92 ? -8.811 6.847 9.213 1.00 94.50 92 VAL A N 1
ATOM 692 C CA . VAL A 1 92 ? -7.887 6.367 10.247 1.00 94.50 92 VAL A CA 1
ATOM 693 C C . VAL A 1 92 ? -7.610 7.495 11.242 1.00 94.50 92 VAL A C 1
ATOM 695 O O . VAL A 1 92 ? -7.327 8.622 10.835 1.00 94.50 92 VAL A O 1
ATOM 698 N N . GLU A 1 93 ? -7.712 7.196 12.534 1.00 92.88 93 GLU A N 1
ATOM 699 C CA . GLU A 1 93 ? -7.473 8.115 13.657 1.00 92.88 93 GLU A CA 1
ATOM 700 C C . GLU A 1 93 ? -6.505 7.470 14.663 1.00 92.88 93 GLU A C 1
ATOM 702 O O . GLU A 1 93 ? -6.431 6.245 14.752 1.00 92.88 93 GLU A O 1
ATOM 707 N N . MET A 1 94 ? -5.792 8.278 15.447 1.00 89.31 94 MET A N 1
ATOM 708 C CA . MET A 1 94 ? -5.124 7.827 16.675 1.00 89.31 94 MET A CA 1
ATOM 709 C C . MET A 1 94 ? -5.524 8.733 17.829 1.00 89.31 94 MET A C 1
ATOM 711 O O . MET A 1 94 ? -5.913 9.879 17.625 1.00 89.31 94 MET A O 1
ATOM 715 N N . GLU A 1 95 ? -5.407 8.223 19.054 1.00 77.19 95 GLU A N 1
ATOM 716 C CA . GLU A 1 95 ? -5.710 9.002 20.263 1.00 77.19 95 GLU A CA 1
ATOM 717 C C . GLU A 1 95 ? -4.789 10.220 20.429 1.00 77.19 95 GLU A C 1
ATOM 719 O O . GLU A 1 95 ? -5.193 11.226 21.013 1.00 77.19 95 GLU A O 1
ATOM 724 N N . HIS A 1 96 ? -3.570 10.153 19.890 1.00 80.25 96 HIS A N 1
ATOM 725 C CA . HIS A 1 96 ? -2.602 11.240 19.935 1.00 80.25 96 HIS A CA 1
ATOM 726 C C . HIS A 1 96 ? -2.076 11.546 18.532 1.00 80.25 96 HIS A C 1
ATOM 728 O O . HIS A 1 96 ? -1.406 10.718 17.917 1.00 80.25 96 HIS A O 1
ATOM 734 N N . GLU A 1 97 ? -2.381 12.753 18.057 1.00 80.44 97 GLU A N 1
ATOM 735 C CA . GLU A 1 97 ? -1.863 13.332 16.818 1.00 80.44 97 GLU A CA 1
ATOM 736 C C . GLU A 1 97 ? -0.927 14.486 17.175 1.00 80.44 97 GLU A C 1
ATOM 738 O O . GLU A 1 97 ? -1.290 15.391 17.930 1.00 80.44 97 GLU A O 1
ATOM 743 N N . GLY A 1 98 ? 0.301 14.423 16.668 1.00 79.19 98 GLY A N 1
ATOM 744 C CA . GLY A 1 98 ? 1.264 15.510 16.759 1.00 79.19 98 GLY A CA 1
ATOM 745 C C . GLY A 1 98 ? 0.956 16.622 15.752 1.00 79.19 98 GLY A C 1
ATOM 746 O O . GLY A 1 98 ? 0.252 16.393 14.765 1.00 79.19 98 GLY A O 1
ATOM 747 N N . PRO A 1 99 ? 1.486 17.838 15.972 1.00 81.50 99 PRO A N 1
ATOM 748 C CA . PRO A 1 99 ? 1.396 18.903 14.983 1.00 81.50 99 PRO A CA 1
ATOM 749 C C . PRO A 1 99 ? 2.107 18.485 13.691 1.00 81.50 99 PRO A C 1
ATOM 751 O O . PRO A 1 99 ? 3.203 17.928 13.732 1.00 81.50 99 PRO A O 1
ATOM 754 N N . VAL A 1 100 ? 1.495 18.792 12.549 1.00 81.75 100 VAL A N 1
ATOM 755 C CA . VAL A 1 100 ? 2.049 18.505 11.222 1.00 81.75 100 VAL A CA 1
ATOM 756 C C . VAL A 1 100 ? 2.286 19.806 10.487 1.00 81.75 100 VAL A C 1
ATOM 758 O O . VAL A 1 100 ? 1.407 20.664 10.425 1.00 81.75 100 VAL A O 1
ATOM 761 N N . GLU A 1 101 ? 3.482 19.950 9.928 1.00 84.62 101 GLU A N 1
ATOM 762 C CA . GLU A 1 101 ? 3.761 21.007 8.966 1.00 84.62 101 GLU A CA 1
ATOM 763 C C . GLU A 1 101 ? 2.968 20.739 7.681 1.00 84.62 101 GLU A C 1
ATOM 765 O O . GLU A 1 101 ? 3.066 19.656 7.112 1.00 84.62 101 GLU A O 1
ATOM 770 N N . GLU A 1 102 ? 2.193 21.719 7.222 1.00 86.94 102 GLU A N 1
ATOM 771 C CA . GLU A 1 102 ? 1.425 21.620 5.976 1.00 86.94 102 GLU A CA 1
ATOM 772 C C . GLU A 1 102 ? 2.341 21.288 4.786 1.00 86.94 102 GLU A C 1
ATOM 774 O O . GLU A 1 102 ? 3.323 21.993 4.512 1.00 86.94 102 GLU A O 1
ATOM 779 N N . LEU A 1 103 ? 2.008 20.231 4.039 1.00 89.06 103 LEU A N 1
ATOM 780 C CA . LEU A 1 103 ? 2.799 19.823 2.883 1.00 89.06 103 LEU A CA 1
ATOM 781 C C . LEU A 1 103 ? 2.424 20.661 1.656 1.00 89.06 103 LEU A C 1
ATOM 783 O O . LEU A 1 103 ? 1.534 20.328 0.874 1.00 89.06 103 LEU A O 1
ATOM 787 N N . LYS A 1 104 ? 3.176 21.741 1.437 1.00 87.06 104 LYS A N 1
ATOM 788 C CA . LYS A 1 104 ? 2.986 22.647 0.294 1.00 87.06 104 LYS A CA 1
ATOM 789 C C . LYS A 1 104 ? 3.540 22.046 -0.998 1.00 87.06 104 LYS A C 1
ATOM 791 O O . LYS A 1 104 ? 4.713 22.226 -1.338 1.00 87.06 104 LYS A O 1
ATOM 796 N N . VAL A 1 105 ? 2.689 21.328 -1.730 1.00 88.06 105 VAL A N 1
ATOM 797 C CA . VAL A 1 105 ? 3.022 20.727 -3.026 1.00 88.06 105 VAL A CA 1
ATOM 798 C C . VAL A 1 105 ? 1.921 20.962 -4.063 1.00 88.06 105 VAL A C 1
ATOM 800 O O . VAL A 1 105 ? 0.755 20.653 -3.849 1.00 88.06 105 VAL A O 1
ATOM 803 N N . GLU A 1 106 ? 2.303 21.499 -5.220 1.00 87.50 106 GLU A N 1
ATOM 804 C CA . GLU A 1 106 ? 1.395 21.732 -6.348 1.00 87.50 106 GLU A CA 1
ATOM 805 C C . GLU A 1 106 ? 1.311 20.512 -7.277 1.00 87.50 106 GLU A C 1
ATOM 807 O O . GLU A 1 106 ? 2.281 19.764 -7.439 1.00 87.50 106 GLU A O 1
ATOM 812 N N . GLY A 1 107 ? 0.159 20.337 -7.933 1.00 85.25 107 GLY A N 1
ATOM 813 C CA . GLY A 1 107 ? -0.038 19.311 -8.965 1.00 85.25 107 GLY A CA 1
ATOM 814 C C . GLY A 1 107 ? -0.115 17.873 -8.440 1.00 85.25 107 GLY A C 1
ATOM 815 O O . GLY A 1 107 ? 0.024 16.932 -9.220 1.00 85.25 107 GLY A O 1
ATOM 816 N N . VAL A 1 108 ? -0.324 17.689 -7.134 1.00 87.19 108 VAL A N 1
ATOM 817 C CA . VAL A 1 108 ? -0.498 16.378 -6.494 1.00 87.19 108 VAL A CA 1
ATOM 818 C C . VAL A 1 108 ? -1.953 16.231 -6.035 1.00 87.19 108 VAL A C 1
ATOM 820 O O . VAL A 1 108 ? -2.481 17.158 -5.423 1.00 87.19 108 VAL A O 1
ATOM 823 N N . PRO A 1 109 ? -2.614 15.087 -6.298 1.00 86.88 109 PRO A N 1
ATOM 824 C CA . PRO A 1 109 ? -3.948 14.811 -5.772 1.00 86.88 109 PRO A CA 1
ATOM 825 C C . PRO A 1 109 ? -4.043 14.991 -4.249 1.00 86.88 109 PRO A C 1
ATOM 827 O O . PRO A 1 109 ? -3.215 14.464 -3.504 1.00 86.88 109 PRO A O 1
ATOM 830 N N . GLU A 1 110 ? -5.090 15.681 -3.788 1.00 86.25 110 GLU A N 1
ATOM 831 C CA . GLU A 1 110 ? -5.304 16.039 -2.374 1.00 86.25 110 GLU A CA 1
ATOM 832 C C . GLU A 1 110 ? -5.260 14.821 -1.439 1.00 86.25 110 GLU A C 1
ATOM 834 O O . GLU A 1 110 ? -4.687 14.873 -0.354 1.00 86.25 110 GLU A O 1
ATOM 839 N N . ASN A 1 111 ? -5.793 13.677 -1.878 1.00 86.06 111 ASN A N 1
ATOM 840 C CA . ASN A 1 111 ? -5.790 12.447 -1.090 1.00 86.06 111 ASN A CA 1
ATOM 841 C C . ASN A 1 111 ? -4.372 11.913 -0.804 1.00 86.06 111 ASN A C 1
ATOM 843 O O . ASN A 1 111 ? -4.187 11.227 0.199 1.00 86.06 111 ASN A O 1
ATOM 847 N N . PHE A 1 112 ? -3.376 12.213 -1.647 1.00 90.06 112 PHE A N 1
ATOM 848 C CA . PHE A 1 112 ? -1.978 11.853 -1.387 1.00 90.06 112 PHE A CA 1
ATOM 849 C C . PHE A 1 112 ? -1.307 12.808 -0.409 1.00 90.06 112 PHE A C 1
ATOM 851 O O . PHE A 1 112 ? -0.585 12.344 0.468 1.00 90.06 112 PHE A O 1
ATOM 858 N N . VAL A 1 113 ? -1.580 14.111 -0.523 1.00 89.75 113 VAL A N 1
ATOM 859 C CA . VAL A 1 113 ? -1.098 15.116 0.438 1.00 89.75 113 VAL A CA 1
ATOM 860 C C . VAL A 1 113 ? -1.639 14.788 1.826 1.00 89.75 113 VAL A C 1
ATOM 862 O O . VAL A 1 113 ? -0.865 14.583 2.756 1.00 89.75 113 VAL A O 1
ATOM 865 N N . ARG A 1 114 ? -2.954 14.569 1.925 1.00 87.69 114 ARG A N 1
ATOM 866 C CA . ARG A 1 114 ? -3.618 14.188 3.172 1.00 87.69 114 ARG A CA 1
ATOM 867 C C . ARG A 1 114 ? -3.084 12.882 3.753 1.00 87.69 114 ARG A C 1
ATOM 869 O O . ARG A 1 114 ? -2.959 12.773 4.966 1.00 87.69 114 ARG A O 1
ATOM 876 N N . TYR A 1 115 ? -2.789 11.883 2.918 1.00 91.12 115 TYR A N 1
ATOM 877 C CA . TYR A 1 115 ? -2.173 10.636 3.380 1.00 91.12 115 TYR A CA 1
ATOM 878 C C . TYR A 1 115 ? -0.799 10.895 4.019 1.00 91.12 115 TYR A C 1
ATOM 880 O O . TYR A 1 115 ? -0.551 10.414 5.121 1.00 91.12 115 TYR A O 1
ATOM 888 N N . LEU A 1 116 ? 0.058 11.696 3.376 1.00 91.44 116 LEU A N 1
ATOM 889 C CA . LEU A 1 116 ? 1.387 12.029 3.900 1.00 91.44 116 LEU A CA 1
ATOM 890 C C . LEU A 1 116 ? 1.323 12.864 5.184 1.00 91.44 116 LEU A C 1
ATOM 892 O O . LEU A 1 116 ? 2.057 12.584 6.127 1.00 91.44 116 LEU A O 1
ATOM 896 N N . GLU A 1 117 ? 0.434 13.855 5.247 1.00 89.50 117 GLU A N 1
ATOM 897 C CA . GLU A 1 117 ? 0.194 14.643 6.462 1.00 89.50 117 GLU A CA 1
ATOM 898 C C . GLU A 1 117 ? -0.317 13.770 7.603 1.00 89.50 117 GLU A C 1
ATOM 900 O O . GLU A 1 117 ? 0.136 13.895 8.739 1.00 89.50 117 GLU A O 1
ATOM 905 N N . LYS A 1 118 ? -1.204 12.820 7.301 1.00 88.56 118 LYS A N 1
ATOM 906 C CA . LYS A 1 118 ? -1.714 11.887 8.299 1.00 88.56 118 LYS A CA 1
ATOM 907 C C . LYS A 1 118 ? -0.620 10.954 8.822 1.00 88.56 118 LYS A C 1
ATOM 909 O O . LYS A 1 118 ? -0.474 10.828 10.034 1.00 88.56 118 LYS A O 1
ATOM 914 N N . GLU A 1 119 ? 0.194 10.368 7.945 1.00 90.50 119 GLU A N 1
ATOM 915 C CA . GLU A 1 119 ? 1.388 9.602 8.346 1.00 90.50 119 GLU A CA 1
ATOM 916 C C . GLU A 1 119 ? 2.312 10.438 9.240 1.00 90.50 119 GLU A C 1
ATOM 918 O O . GLU A 1 119 ? 2.746 9.977 10.297 1.00 90.50 119 GLU A O 1
ATOM 923 N N . ALA A 1 120 ? 2.560 11.697 8.863 1.00 90.25 120 ALA A N 1
ATOM 924 C CA . ALA A 1 120 ? 3.385 12.601 9.651 1.00 90.25 120 ALA A CA 1
ATOM 925 C C . ALA A 1 120 ? 2.788 12.866 11.043 1.00 90.25 120 ALA A C 1
ATOM 927 O O . ALA A 1 120 ? 3.539 12.771 12.011 1.00 90.25 120 ALA A O 1
ATOM 928 N N . SER A 1 121 ? 1.467 13.086 11.167 1.00 87.69 121 SER A N 1
ATOM 929 C CA . SER A 1 121 ? 0.795 13.370 12.459 1.00 87.69 121 SER A CA 1
ATOM 930 C C . SER A 1 121 ? 0.937 12.259 13.487 1.00 87.69 121 SER A C 1
ATOM 932 O O . SER A 1 121 ? 0.883 12.508 14.688 1.00 87.69 121 SER A O 1
ATOM 934 N N . PHE A 1 122 ? 1.108 11.027 13.020 1.00 85.62 122 PHE A N 1
ATOM 935 C CA . PHE A 1 122 ? 1.241 9.863 13.882 1.00 85.62 122 PHE A CA 1
ATOM 936 C C . PHE A 1 122 ? 2.697 9.520 14.166 1.00 85.62 122 PHE A C 1
ATOM 938 O O . PHE A 1 122 ? 3.007 8.827 15.129 1.00 85.62 122 PHE A O 1
ATOM 945 N N . SER A 1 123 ? 3.613 10.016 13.346 1.00 79.50 123 SER A N 1
ATOM 946 C CA . SER A 1 123 ? 5.041 9.873 13.574 1.00 79.50 123 SER A CA 1
ATOM 947 C C . SER A 1 123 ? 5.575 10.968 14.506 1.00 79.50 123 SER A C 1
ATOM 949 O O . SER A 1 123 ? 4.929 11.977 14.766 1.00 79.50 123 SER A O 1
ATOM 951 N N . SER A 1 124 ? 6.816 10.819 14.967 1.00 79.38 124 SER A N 1
ATOM 952 C CA . SER A 1 124 ? 7.557 11.913 15.615 1.00 79.38 124 SER A CA 1
ATOM 953 C C . SER A 1 124 ? 8.225 12.855 14.596 1.00 79.38 124 SER A C 1
ATOM 955 O O . SER A 1 124 ? 9.229 13.498 14.915 1.00 79.38 124 SER A O 1
ATOM 957 N N . ALA A 1 125 ? 7.745 12.887 13.346 1.00 84.50 125 ALA A N 1
ATOM 958 C CA . ALA A 1 125 ? 8.322 13.717 12.298 1.00 84.50 125 ALA A CA 1
ATOM 959 C C . ALA A 1 125 ? 8.109 15.203 12.596 1.00 84.50 125 ALA A C 1
ATOM 961 O O . ALA A 1 125 ? 7.055 15.629 13.052 1.00 84.50 125 ALA A O 1
ATOM 962 N N . ARG A 1 126 ? 9.134 16.004 12.293 1.00 83.69 126 ARG A N 1
ATOM 963 C CA . ARG A 1 126 ? 9.085 17.469 12.427 1.00 83.69 126 ARG A CA 1
ATOM 964 C C . ARG A 1 126 ? 8.640 18.178 11.146 1.00 83.69 126 ARG A C 1
ATOM 966 O O . ARG A 1 126 ? 8.493 19.389 11.169 1.00 83.69 126 ARG A O 1
ATOM 973 N N . GLY A 1 127 ? 8.493 17.437 10.050 1.00 86.00 127 GLY A N 1
ATOM 974 C CA . GLY A 1 127 ? 8.208 17.964 8.720 1.00 86.00 127 GLY A CA 1
ATOM 975 C C . GLY A 1 127 ? 8.602 16.971 7.628 1.00 86.00 127 GLY A C 1
ATOM 976 O O . GLY A 1 127 ? 8.918 15.809 7.906 1.00 86.00 127 GLY A O 1
ATOM 977 N N . PHE A 1 128 ? 8.609 17.443 6.384 1.00 90.88 128 PHE A N 1
ATOM 978 C CA . PHE A 1 128 ? 8.874 16.630 5.197 1.00 90.88 128 PHE A CA 1
ATOM 979 C C . PHE A 1 128 ? 10.234 16.944 4.576 1.00 90.88 128 PHE A C 1
ATOM 981 O O . PHE A 1 128 ? 10.682 18.088 4.554 1.00 90.88 128 PHE A O 1
ATOM 988 N N . VAL A 1 129 ? 10.874 15.925 4.002 1.00 89.69 129 VAL A N 1
ATOM 989 C CA . VAL A 1 129 ? 12.110 16.084 3.224 1.00 89.69 129 VAL A CA 1
ATOM 990 C C . VAL A 1 129 ? 11.844 15.821 1.749 1.00 89.69 129 VAL A C 1
ATOM 992 O O . VAL A 1 129 ? 11.083 14.923 1.384 1.00 89.69 129 VAL A O 1
ATOM 995 N N . ARG A 1 130 ? 12.483 16.604 0.878 1.00 90.12 130 ARG A N 1
ATOM 996 C CA . ARG A 1 130 ? 12.456 16.341 -0.563 1.00 90.12 130 ARG A CA 1
ATOM 997 C C . ARG A 1 130 ? 13.358 15.152 -0.876 1.00 90.12 130 ARG A C 1
ATOM 999 O O . ARG A 1 130 ? 14.485 15.086 -0.397 1.00 90.12 130 ARG A O 1
ATOM 1006 N N . ILE A 1 131 ? 12.855 14.241 -1.701 1.00 91.50 131 ILE A N 1
ATOM 1007 C CA . ILE A 1 131 ? 13.611 13.095 -2.212 1.00 91.50 131 ILE A CA 1
ATOM 1008 C C . ILE A 1 131 ? 14.020 13.347 -3.664 1.00 91.50 131 ILE A C 1
ATOM 1010 O O . ILE A 1 131 ? 13.307 14.034 -4.393 1.00 91.50 131 ILE A O 1
ATOM 1014 N N . ASN A 1 132 ? 15.134 12.752 -4.092 1.00 90.75 132 ASN A N 1
ATOM 1015 C CA . ASN A 1 132 ? 15.629 12.848 -5.473 1.00 90.75 132 ASN A CA 1
ATOM 1016 C C . ASN A 1 132 ? 15.315 11.597 -6.312 1.00 90.75 132 ASN A C 1
ATOM 1018 O O . ASN A 1 132 ? 15.326 11.654 -7.543 1.00 90.75 132 ASN A O 1
ATOM 1022 N N . SER A 1 133 ? 15.002 10.470 -5.666 1.00 93.44 133 SER A N 1
ATOM 1023 C CA . SER A 1 133 ? 14.604 9.232 -6.333 1.00 93.44 133 SER A CA 1
ATOM 1024 C C . SER A 1 133 ? 13.733 8.342 -5.442 1.00 93.44 133 SER A C 1
ATOM 1026 O O . SER A 1 133 ? 13.672 8.513 -4.225 1.00 93.44 133 SER A O 1
ATOM 1028 N N . VAL A 1 134 ? 13.041 7.385 -6.064 1.00 93.75 134 VAL A N 1
ATOM 1029 C CA . VAL A 1 134 ? 12.226 6.361 -5.402 1.00 93.75 134 VAL A CA 1
ATOM 1030 C C . VAL A 1 134 ? 12.362 5.018 -6.123 1.00 93.75 134 VAL A C 1
ATOM 1032 O O . VAL A 1 134 ? 12.601 4.951 -7.333 1.00 93.75 134 VAL A O 1
ATOM 1035 N N . HIS A 1 135 ? 12.196 3.923 -5.383 1.00 94.50 135 HIS A N 1
ATOM 1036 C CA . HIS A 1 135 ? 12.083 2.580 -5.942 1.00 94.50 135 HIS A CA 1
ATOM 1037 C C . HIS A 1 135 ? 10.687 2.010 -5.675 1.00 94.50 135 HIS A C 1
ATOM 1039 O O . HIS A 1 135 ? 10.289 1.807 -4.528 1.00 94.50 135 HIS A O 1
ATOM 1045 N N . LEU A 1 136 ? 9.924 1.779 -6.742 1.00 92.88 136 LEU A N 1
ATOM 1046 C CA . LEU A 1 136 ? 8.532 1.348 -6.680 1.00 92.88 136 LEU A CA 1
ATOM 1047 C C . LEU A 1 136 ? 8.454 -0.148 -6.381 1.00 92.88 136 LEU A C 1
ATOM 1049 O O . LEU A 1 136 ? 8.768 -0.974 -7.240 1.00 92.88 136 LEU A O 1
ATOM 1053 N N . SER A 1 137 ? 7.998 -0.490 -5.178 1.00 87.69 137 SER A N 1
ATOM 1054 C CA . SER A 1 137 ? 7.754 -1.871 -4.751 1.00 87.69 137 SER A CA 1
ATOM 1055 C C . SER A 1 137 ? 6.329 -2.348 -5.037 1.00 87.69 137 SER A C 1
ATOM 1057 O O . SER A 1 137 ? 5.438 -1.557 -5.329 1.00 87.69 137 SER A O 1
ATOM 1059 N N . GLY A 1 138 ? 6.109 -3.666 -4.949 1.00 82.88 138 GLY A N 1
ATOM 1060 C CA . GLY A 1 138 ? 4.766 -4.250 -5.027 1.00 82.88 138 GLY A CA 1
ATOM 1061 C C . GLY A 1 138 ? 4.108 -4.166 -6.408 1.00 82.88 138 GLY A C 1
ATOM 1062 O O . GLY A 1 138 ? 2.886 -4.130 -6.488 1.00 82.88 138 GLY A O 1
ATOM 1063 N N . ILE A 1 139 ? 4.893 -4.140 -7.491 1.00 91.00 139 ILE A N 1
ATOM 1064 C CA . ILE A 1 139 ? 4.382 -4.001 -8.869 1.00 91.00 139 ILE A CA 1
ATOM 1065 C C . ILE A 1 139 ? 3.929 -5.330 -9.509 1.00 91.00 139 ILE A C 1
ATOM 1067 O O . ILE A 1 139 ? 3.556 -5.373 -10.686 1.00 91.00 139 ILE A O 1
ATOM 1071 N N . SER A 1 140 ? 4.015 -6.433 -8.763 1.00 93.69 140 SER A N 1
ATOM 1072 C CA . SER A 1 140 ? 3.580 -7.755 -9.209 1.00 93.69 140 SER A CA 1
ATOM 1073 C C . SER A 1 140 ? 2.058 -7.859 -9.161 1.00 93.69 140 SER A C 1
ATOM 1075 O O . SER A 1 140 ? 1.462 -7.515 -8.141 1.00 93.69 140 SER A O 1
ATOM 1077 N N . TYR A 1 141 ? 1.421 -8.395 -10.209 1.00 95.31 141 TYR A N 1
ATOM 1078 C CA . TYR A 1 141 ? -0.024 -8.650 -10.219 1.00 95.31 141 TYR A CA 1
ATOM 1079 C C . TYR A 1 141 ? -0.446 -9.578 -9.072 1.00 95.31 141 TYR A C 1
ATOM 1081 O O . TYR A 1 141 ? -1.501 -9.372 -8.479 1.00 95.31 141 TYR A O 1
ATOM 1089 N N . ALA A 1 142 ? 0.417 -10.524 -8.682 1.00 91.31 142 ALA A N 1
ATOM 1090 C CA . ALA A 1 142 ? 0.163 -11.419 -7.553 1.00 91.31 142 ALA A CA 1
ATOM 1091 C C . ALA A 1 142 ? -0.007 -10.668 -6.219 1.00 91.31 142 ALA A C 1
ATOM 1093 O O . ALA A 1 142 ? -0.745 -11.125 -5.351 1.00 91.31 142 ALA A O 1
ATOM 1094 N N . THR A 1 143 ? 0.658 -9.518 -6.055 1.00 88.00 143 THR A N 1
ATOM 1095 C CA . THR A 1 143 ? 0.600 -8.721 -4.821 1.00 88.00 143 THR A CA 1
ATOM 1096 C C . THR A 1 143 ? -0.436 -7.606 -4.899 1.00 88.00 143 THR A C 1
ATOM 1098 O O . THR A 1 143 ? -1.239 -7.446 -3.985 1.00 88.00 143 THR A O 1
ATOM 1101 N N . ILE A 1 144 ? -0.436 -6.838 -5.992 1.00 90.00 144 ILE A N 1
ATOM 1102 C CA . ILE A 1 144 ? -1.299 -5.658 -6.153 1.00 90.00 144 ILE A CA 1
ATOM 1103 C C . ILE A 1 144 ? -2.752 -6.024 -6.487 1.00 90.00 144 ILE A C 1
ATOM 1105 O O . ILE A 1 144 ? -3.677 -5.284 -6.147 1.00 90.00 144 ILE A O 1
ATOM 1109 N N . GLY A 1 145 ? -2.959 -7.180 -7.126 1.00 91.62 145 GLY A N 1
ATOM 1110 C CA . GLY A 1 145 ? -4.270 -7.669 -7.536 1.00 91.62 145 GLY A CA 1
ATOM 1111 C C . GLY A 1 145 ? -4.999 -6.750 -8.518 1.00 91.62 145 GLY A C 1
ATOM 1112 O O . GLY A 1 145 ? -4.432 -5.822 -9.103 1.00 91.62 145 GLY A O 1
ATOM 1113 N N . GLU A 1 146 ? -6.289 -7.023 -8.707 1.00 92.62 146 GLU A N 1
ATOM 1114 C CA . GLU A 1 146 ? -7.145 -6.238 -9.601 1.00 92.62 146 GLU A CA 1
ATOM 1115 C C . GLU A 1 146 ? -7.376 -4.825 -9.057 1.00 92.62 146 GLU A C 1
ATOM 1117 O O . GLU A 1 146 ? -7.370 -3.850 -9.802 1.00 92.62 146 GLU A O 1
ATOM 1122 N N . GLU A 1 147 ? -7.524 -4.702 -7.741 1.00 89.25 147 GLU A N 1
ATOM 1123 C CA . GLU A 1 147 ? -7.872 -3.454 -7.074 1.00 89.25 147 GLU A CA 1
ATOM 1124 C C . GLU A 1 147 ? -6.754 -2.424 -7.167 1.00 89.25 147 GLU A C 1
ATOM 1126 O O . GLU A 1 147 ? -7.002 -1.260 -7.488 1.00 89.25 147 GLU A O 1
ATOM 1131 N N . GLY A 1 148 ? -5.512 -2.841 -6.921 1.00 89.69 148 GLY A N 1
ATOM 1132 C CA . GLY A 1 148 ? -4.392 -1.932 -7.069 1.00 89.69 148 GLY A CA 1
ATOM 1133 C C . GLY A 1 148 ? -4.077 -1.643 -8.544 1.00 89.69 148 GLY A C 1
ATOM 1134 O O . GLY A 1 148 ? -3.657 -0.532 -8.864 1.00 89.69 148 GLY A O 1
ATOM 1135 N N . LEU A 1 149 ? -4.370 -2.564 -9.475 1.00 94.19 149 LEU A N 1
ATOM 1136 C CA . LEU A 1 149 ? -4.341 -2.263 -10.911 1.00 94.19 149 LEU A CA 1
ATOM 1137 C C . LEU A 1 149 ? -5.385 -1.187 -11.272 1.00 94.19 149 LEU A C 1
ATOM 1139 O O . LEU A 1 149 ? -5.067 -0.248 -12.003 1.00 94.19 149 LEU A O 1
ATOM 1143 N N . ASP A 1 150 ? -6.608 -1.266 -10.752 1.00 93.25 150 ASP A N 1
ATOM 1144 C CA . ASP A 1 150 ? -7.639 -0.243 -10.964 1.00 93.25 150 ASP A CA 1
ATOM 1145 C C . ASP A 1 150 ? -7.278 1.103 -10.330 1.00 93.25 150 ASP A C 1
ATOM 1147 O O . ASP A 1 150 ? -7.506 2.156 -10.936 1.00 93.25 150 ASP A O 1
ATOM 1151 N N . PHE A 1 151 ? -6.656 1.083 -9.152 1.00 90.06 151 PHE A N 1
ATOM 1152 C CA . PHE A 1 151 ? -6.076 2.271 -8.536 1.00 90.06 151 PHE A CA 1
ATOM 1153 C C . PHE A 1 151 ? -4.999 2.897 -9.438 1.00 90.06 151 PHE A C 1
ATOM 1155 O O . PHE A 1 151 ? -5.111 4.072 -9.790 1.00 90.06 151 PHE A O 1
ATOM 1162 N N . LEU A 1 152 ? -4.027 2.114 -9.922 1.00 92.31 152 LEU A N 1
ATOM 1163 C CA . LEU A 1 152 ? -3.003 2.596 -10.857 1.00 92.31 152 LEU A CA 1
ATOM 1164 C C . LEU A 1 152 ? -3.612 3.144 -12.153 1.00 92.31 152 LEU A C 1
ATOM 1166 O O . LEU A 1 152 ? -3.175 4.187 -12.639 1.00 92.31 152 LEU A O 1
ATOM 1170 N N . LYS A 1 153 ? -4.650 2.500 -12.708 1.00 94.44 153 LYS A N 1
ATOM 1171 C CA . LYS A 1 153 ? -5.368 3.008 -13.892 1.00 94.44 153 LYS A CA 1
ATOM 1172 C C . LYS A 1 153 ? -5.929 4.407 -13.636 1.00 94.44 153 LYS A C 1
ATOM 1174 O O . LYS A 1 153 ? -5.787 5.259 -14.509 1.00 94.44 153 LYS A O 1
ATOM 1179 N N . LYS A 1 154 ? -6.546 4.651 -12.473 1.00 92.00 154 LYS A N 1
ATOM 1180 C CA . LYS A 1 154 ? -7.090 5.969 -12.098 1.00 92.00 154 LYS A CA 1
ATOM 1181 C C . LYS A 1 154 ? -5.976 7.002 -11.954 1.00 92.00 154 LYS A C 1
ATOM 1183 O O . LYS A 1 154 ? -6.019 8.023 -12.628 1.00 92.00 154 LYS A O 1
ATOM 1188 N N . VAL A 1 155 ? -4.951 6.692 -11.162 1.00 90.25 155 VAL A N 1
ATOM 1189 C CA . VAL A 1 155 ? -3.836 7.609 -10.873 1.00 90.25 155 VAL A CA 1
ATOM 1190 C C . VAL A 1 155 ? -3.044 7.960 -12.138 1.00 90.25 155 VAL A C 1
ATOM 1192 O O . VAL A 1 155 ? -2.684 9.114 -12.345 1.00 90.25 155 VAL A O 1
ATOM 1195 N N . SER A 1 156 ? -2.839 7.001 -13.044 1.00 93.19 156 SER A N 1
ATOM 1196 C CA . SER A 1 156 ? -2.076 7.206 -14.286 1.00 93.19 156 SER A CA 1
ATOM 1197 C C . SER A 1 156 ? -2.711 8.169 -15.300 1.00 93.19 156 SER A C 1
ATOM 1199 O O . SER A 1 156 ? -2.074 8.507 -16.305 1.00 93.19 156 SER A O 1
ATOM 1201 N N . LYS A 1 157 ? -3.972 8.574 -15.097 1.00 91.25 157 LYS A N 1
ATOM 1202 C CA . LYS A 1 157 ? -4.628 9.574 -15.948 1.00 91.25 157 LYS A CA 1
ATOM 1203 C C . LYS A 1 157 ? -3.977 10.937 -15.739 1.00 91.25 157 LYS A C 1
ATOM 1205 O O . LYS A 1 157 ? -3.458 11.500 -16.703 1.00 91.25 157 LYS A O 1
ATOM 1210 N N . ASP A 1 158 ? -3.873 11.345 -14.478 1.00 86.00 158 ASP A N 1
ATOM 1211 C CA . ASP A 1 158 ? -3.593 12.734 -14.107 1.00 86.00 158 ASP A CA 1
ATOM 1212 C C . ASP A 1 158 ? -2.254 12.909 -13.371 1.00 86.00 158 ASP A C 1
ATOM 1214 O O . ASP A 1 158 ? -1.753 14.023 -13.268 1.00 86.00 158 ASP A O 1
ATOM 1218 N N . ALA A 1 159 ? -1.623 11.821 -12.908 1.00 89.94 159 ALA A N 1
ATOM 1219 C CA . ALA A 1 159 ? -0.353 11.878 -12.185 1.00 89.94 159 ALA A CA 1
ATOM 1220 C C . ALA A 1 159 ? 0.840 11.368 -13.010 1.00 89.94 159 ALA A C 1
ATOM 1222 O O . ALA A 1 159 ? 0.722 10.477 -13.861 1.00 89.94 159 ALA A O 1
ATOM 1223 N N . ARG A 1 160 ? 2.022 11.919 -12.719 1.00 92.81 160 ARG A N 1
ATOM 1224 C CA . ARG A 1 160 ? 3.336 11.485 -13.223 1.00 92.81 160 ARG A CA 1
ATOM 1225 C C . ARG A 1 160 ? 4.340 11.437 -12.074 1.00 92.81 160 ARG A C 1
ATOM 1227 O O . ARG A 1 160 ? 4.170 12.134 -11.076 1.00 92.81 160 ARG A O 1
ATOM 1234 N N . PHE A 1 161 ? 5.387 10.629 -12.216 1.00 94.06 161 PHE A N 1
ATOM 1235 C CA . PHE A 1 161 ? 6.508 10.648 -11.281 1.00 94.06 161 PHE A CA 1
ATOM 1236 C C . PHE A 1 161 ? 7.347 11.910 -11.507 1.00 94.06 161 PHE A C 1
ATOM 1238 O O . PHE A 1 161 ? 7.768 12.189 -12.626 1.00 94.06 161 PHE A O 1
ATOM 1245 N N . ARG A 1 162 ? 7.568 12.685 -10.439 1.00 92.69 162 ARG A N 1
ATOM 1246 C CA . ARG A 1 162 ? 8.339 13.942 -10.479 1.00 92.69 162 ARG A CA 1
ATOM 1247 C C . ARG A 1 162 ? 9.848 13.731 -10.339 1.00 92.69 162 ARG A C 1
ATOM 1249 O O . ARG A 1 162 ? 10.630 14.570 -10.768 1.00 92.69 162 ARG A O 1
ATOM 1256 N N . VAL A 1 163 ? 10.235 12.629 -9.709 1.00 93.06 163 VAL A N 1
ATOM 1257 C CA . VAL A 1 163 ? 11.622 12.253 -9.415 1.00 93.06 163 VAL A CA 1
ATOM 1258 C C . VAL A 1 163 ? 11.948 10.938 -10.112 1.00 93.06 163 VAL A C 1
ATOM 1260 O O . VAL A 1 163 ? 11.035 10.247 -10.572 1.00 93.06 163 VAL A O 1
ATOM 1263 N N . LEU A 1 164 ? 13.229 10.564 -10.166 1.00 94.44 164 LEU A N 1
ATOM 1264 C CA . LEU A 1 164 ? 13.644 9.279 -10.728 1.00 94.44 164 LEU A CA 1
ATOM 1265 C C . LEU A 1 164 ? 12.919 8.131 -10.007 1.00 94.44 164 LEU A C 1
ATOM 1267 O O . LEU A 1 164 ? 13.184 7.863 -8.838 1.00 94.44 164 LEU A O 1
ATOM 1271 N N . ALA A 1 165 ? 12.015 7.446 -10.706 1.00 95.69 165 ALA A N 1
ATOM 1272 C CA . ALA A 1 165 ? 11.238 6.339 -10.162 1.00 95.69 165 ALA A CA 1
ATOM 1273 C C . ALA A 1 165 ? 11.637 5.034 -10.852 1.00 95.69 165 ALA A C 1
ATOM 1275 O O . ALA A 1 165 ? 11.363 4.846 -12.032 1.00 95.69 165 ALA A O 1
ATOM 1276 N N . THR A 1 166 ? 12.283 4.123 -10.129 1.00 95.94 166 THR A N 1
ATOM 1277 C CA . THR A 1 166 ? 12.685 2.801 -10.646 1.00 95.94 166 THR A CA 1
ATOM 1278 C C . THR A 1 166 ? 11.688 1.717 -10.250 1.00 95.94 166 THR A C 1
ATOM 1280 O O . THR A 1 166 ? 10.836 1.936 -9.393 1.00 95.94 166 THR A O 1
ATOM 1283 N N . THR A 1 167 ? 11.763 0.541 -10.870 1.00 95.56 167 THR A N 1
ATOM 1284 C CA . THR A 1 167 ? 10.772 -0.537 -10.712 1.00 95.56 167 THR A CA 1
ATOM 1285 C C . THR A 1 167 ? 11.379 -1.806 -10.115 1.00 95.56 167 THR A C 1
ATOM 1287 O O . THR A 1 167 ? 12.423 -2.282 -10.572 1.00 95.56 167 THR A O 1
ATOM 1290 N N . ASN A 1 168 ? 10.704 -2.367 -9.109 1.00 94.69 168 ASN A N 1
ATOM 1291 C CA . ASN A 1 168 ? 10.959 -3.714 -8.572 1.00 94.69 168 ASN A CA 1
ATOM 1292 C C . ASN A 1 168 ? 10.591 -4.774 -9.648 1.00 94.69 168 ASN A C 1
ATOM 1294 O O . ASN A 1 168 ? 9.983 -4.403 -10.656 1.00 94.69 168 ASN A O 1
ATOM 1298 N N . PRO A 1 169 ? 10.932 -6.073 -9.531 1.00 94.69 169 PRO A N 1
ATOM 1299 C CA . PRO A 1 169 ? 10.560 -7.066 -10.525 1.00 94.69 169 PRO A CA 1
ATOM 1300 C C . PRO A 1 169 ? 9.050 -7.153 -10.723 1.00 94.69 169 PRO A C 1
ATOM 1302 O O . PRO A 1 169 ? 8.256 -7.037 -9.785 1.00 94.69 169 PRO A O 1
ATOM 1305 N N . ALA A 1 170 ? 8.662 -7.406 -11.968 1.00 95.62 170 ALA A N 1
ATOM 1306 C CA . ALA A 1 170 ? 7.315 -7.849 -12.278 1.00 95.62 170 ALA A CA 1
ATOM 1307 C C . ALA A 1 170 ? 7.082 -9.263 -11.716 1.00 95.62 170 ALA A C 1
ATOM 1309 O O . ALA A 1 170 ? 8.024 -10.020 -11.491 1.00 95.62 170 ALA A O 1
ATOM 1310 N N . GLY A 1 171 ? 5.819 -9.657 -11.555 1.00 95.06 171 GLY A N 1
ATOM 1311 C CA . GLY A 1 171 ? 5.439 -10.997 -11.095 1.00 95.06 171 GLY A CA 1
ATOM 1312 C C . GLY A 1 171 ? 5.736 -12.136 -12.074 1.00 95.06 171 GLY A C 1
ATOM 1313 O O . GLY A 1 171 ? 5.315 -13.259 -11.826 1.00 95.06 171 GLY A O 1
ATOM 1314 N N . MET A 1 172 ? 6.402 -11.856 -13.198 1.00 96.19 172 MET A N 1
ATOM 1315 C CA . MET A 1 172 ? 6.793 -12.834 -14.213 1.00 96.19 172 MET A CA 1
ATOM 1316 C C . MET A 1 172 ? 7.913 -12.283 -15.106 1.00 96.19 172 MET A C 1
ATOM 1318 O O . MET A 1 172 ? 8.125 -11.070 -15.181 1.00 96.19 172 MET A O 1
ATOM 1322 N N . ASP A 1 173 ? 8.551 -13.164 -15.878 1.00 96.12 173 ASP A N 1
ATOM 1323 C CA . ASP A 1 173 ? 9.433 -12.763 -16.978 1.00 96.12 173 ASP A CA 1
ATOM 1324 C C . ASP A 1 173 ? 8.630 -12.088 -18.107 1.00 96.12 173 ASP A C 1
ATOM 1326 O O . ASP A 1 173 ? 7.751 -12.692 -18.716 1.00 96.12 173 ASP A O 1
ATOM 1330 N N . LEU A 1 174 ? 8.950 -10.839 -18.447 1.00 95.31 174 LEU A N 1
ATOM 1331 C CA . LEU A 1 174 ? 8.175 -10.061 -19.425 1.00 95.31 174 LEU A CA 1
ATOM 1332 C C . LEU A 1 174 ? 8.275 -10.571 -20.876 1.00 95.31 174 LEU A C 1
ATOM 1334 O O . LEU A 1 174 ? 7.463 -10.173 -21.711 1.00 95.31 174 LEU A O 1
ATOM 1338 N N . LYS A 1 175 ? 9.246 -11.436 -21.197 1.00 95.56 175 LYS A N 1
ATOM 1339 C CA . LYS A 1 175 ? 9.502 -11.958 -22.553 1.00 95.56 175 LYS A CA 1
ATOM 1340 C C . LYS A 1 175 ? 9.185 -13.447 -22.678 1.00 95.56 175 LYS A C 1
ATOM 1342 O O . LYS A 1 175 ? 8.647 -13.882 -23.693 1.00 95.56 175 LYS A O 1
ATOM 1347 N N . ARG A 1 176 ? 9.559 -14.238 -21.675 1.00 96.81 176 ARG A N 1
ATOM 1348 C CA . ARG A 1 176 ? 9.517 -15.706 -21.689 1.00 96.81 176 ARG A CA 1
ATOM 1349 C C . ARG A 1 176 ? 8.349 -16.287 -20.897 1.00 96.81 176 ARG A C 1
ATOM 1351 O O . ARG A 1 176 ? 8.244 -17.509 -20.859 1.00 96.81 176 ARG A O 1
ATOM 1358 N N . TRP A 1 177 ? 7.451 -15.467 -20.340 1.00 97.38 177 TRP A N 1
ATOM 1359 C CA . TRP A 1 177 ? 6.314 -15.934 -19.532 1.00 97.38 177 TRP A CA 1
ATOM 1360 C C . TRP A 1 177 ? 5.514 -17.075 -20.183 1.00 97.38 177 TRP A C 1
ATOM 1362 O O . TRP A 1 177 ? 5.189 -18.037 -19.496 1.00 97.38 177 TRP A O 1
ATOM 1372 N N . ARG A 1 178 ? 5.288 -17.043 -21.509 1.00 97.38 178 ARG A N 1
ATOM 1373 C CA . ARG A 1 178 ? 4.614 -18.141 -22.236 1.00 97.38 178 ARG A CA 1
ATOM 1374 C C . ARG A 1 178 ? 5.369 -19.467 -22.125 1.00 97.38 178 ARG A C 1
ATOM 1376 O O . ARG A 1 178 ? 4.775 -20.495 -21.837 1.00 97.38 178 ARG A O 1
ATOM 1383 N N . LYS A 1 179 ? 6.695 -19.443 -22.317 1.00 97.62 179 LYS A N 1
ATOM 1384 C CA . LYS A 1 179 ? 7.557 -20.635 -22.186 1.00 97.62 179 LYS A CA 1
ATOM 1385 C C . 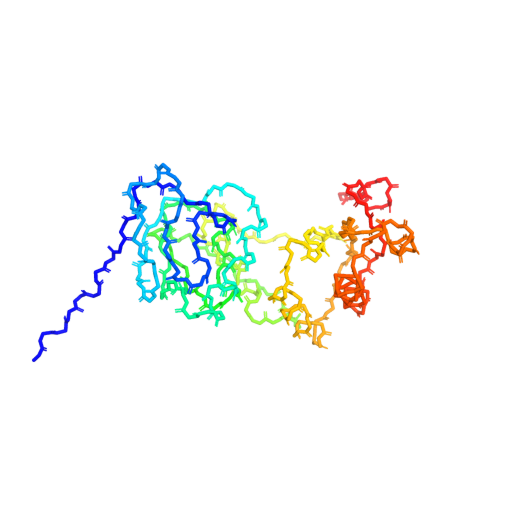LYS A 1 179 ? 7.633 -21.138 -20.745 1.00 97.62 179 LYS A C 1
ATOM 1387 O O . LYS A 1 179 ? 7.907 -22.309 -20.529 1.00 97.62 179 LYS A O 1
ATOM 1392 N N . MET A 1 180 ? 7.409 -20.250 -19.781 1.00 96.94 180 MET A N 1
ATOM 1393 C CA . MET A 1 180 ? 7.360 -20.570 -18.356 1.00 96.94 180 MET A CA 1
ATOM 1394 C C . MET A 1 180 ? 5.968 -21.035 -17.899 1.00 96.94 180 MET A C 1
ATOM 1396 O O . MET A 1 180 ? 5.785 -21.281 -16.713 1.00 96.94 180 MET A O 1
ATOM 1400 N N . GLY A 1 181 ? 4.993 -21.142 -18.812 1.00 97.25 181 GLY A N 1
ATOM 1401 C CA . GLY A 1 181 ? 3.641 -21.603 -18.495 1.00 97.25 181 GLY A CA 1
ATOM 1402 C C . GLY A 1 181 ? 2.820 -20.618 -17.661 1.00 97.25 181 GLY A C 1
ATOM 1403 O O . GLY A 1 181 ? 1.899 -21.036 -16.966 1.00 97.25 181 GLY A O 1
ATOM 1404 N N . ILE A 1 182 ? 3.145 -19.320 -17.691 1.00 97.94 182 ILE A N 1
ATOM 1405 C CA . ILE A 1 182 ? 2.349 -18.310 -16.986 1.00 97.94 182 ILE A CA 1
ATOM 1406 C C . ILE A 1 182 ? 1.003 -18.132 -17.707 1.00 97.94 182 ILE A C 1
ATOM 1408 O O . ILE A 1 182 ? 1.017 -17.885 -18.915 1.00 97.94 182 ILE A O 1
ATOM 1412 N N . PRO A 1 183 ? -0.140 -18.198 -16.994 1.00 97.94 183 PRO A N 1
ATOM 1413 C CA . PRO A 1 183 ? -1.458 -18.015 -17.596 1.00 97.94 183 PRO A CA 1
ATOM 1414 C C . PRO A 1 183 ? -1.613 -16.660 -18.296 1.00 97.94 183 PRO A C 1
ATOM 1416 O O . PRO A 1 183 ? -1.217 -15.625 -17.753 1.00 97.94 183 PRO A O 1
ATOM 1419 N N . GLU A 1 184 ? -2.255 -16.655 -19.465 1.00 97.75 184 GLU A N 1
ATOM 1420 C CA . GLU A 1 184 ? -2.498 -15.458 -20.279 1.00 97.75 184 GLU A CA 1
ATOM 1421 C C . GLU A 1 184 ? -3.165 -14.325 -19.489 1.00 97.75 184 GLU A C 1
ATOM 1423 O O . GLU A 1 184 ? -2.694 -13.192 -19.547 1.00 97.75 184 GLU A O 1
ATOM 1428 N N . ASP A 1 185 ? -4.203 -14.622 -18.700 1.00 97.56 185 ASP A N 1
ATOM 1429 C CA . ASP A 1 185 ? -4.920 -13.615 -17.902 1.00 97.56 185 ASP A CA 1
ATOM 1430 C C . ASP A 1 185 ? -3.999 -12.913 -16.885 1.00 97.56 185 ASP A C 1
ATOM 1432 O O . ASP A 1 185 ? -4.000 -11.684 -16.770 1.00 97.56 185 ASP A O 1
ATOM 1436 N N . PHE A 1 186 ? -3.141 -13.674 -16.195 1.00 97.75 186 PHE A N 1
ATOM 1437 C CA . PHE A 1 186 ? -2.144 -13.104 -15.285 1.00 97.75 186 PHE A CA 1
ATOM 1438 C C . PHE A 1 186 ? -1.158 -12.221 -16.055 1.00 97.75 186 PHE A C 1
ATOM 1440 O O . PHE A 1 186 ? -0.853 -11.097 -15.640 1.00 97.75 186 PHE A O 1
ATOM 1447 N N . ALA A 1 187 ? -0.670 -12.718 -17.193 1.00 97.94 187 ALA A N 1
ATOM 1448 C CA . ALA A 1 187 ? 0.323 -12.031 -17.997 1.00 97.94 187 ALA A CA 1
ATOM 1449 C C . ALA A 1 187 ? -0.195 -10.708 -18.570 1.00 97.94 187 ALA A C 1
ATOM 1451 O O . ALA A 1 187 ? 0.494 -9.688 -18.501 1.00 97.94 187 ALA A O 1
ATOM 1452 N N . GLU A 1 188 ? -1.422 -10.688 -19.084 1.00 98.00 188 GLU A N 1
ATOM 1453 C CA . GLU A 1 188 ? -2.062 -9.482 -19.604 1.00 98.00 188 GLU A CA 1
ATOM 1454 C C . GLU A 1 188 ? -2.190 -8.397 -18.535 1.00 98.00 188 GLU A C 1
ATOM 1456 O O . GLU A 1 188 ? -1.855 -7.230 -18.779 1.00 98.00 188 GLU A O 1
ATOM 1461 N N . LYS A 1 189 ? -2.612 -8.776 -17.327 1.00 98.06 189 LYS A N 1
ATOM 1462 C CA . LYS A 1 189 ? -2.772 -7.845 -16.207 1.00 98.06 189 LYS A CA 1
ATOM 1463 C C . LYS A 1 189 ? -1.430 -7.349 -15.680 1.00 98.06 189 LYS A C 1
ATOM 1465 O O . LYS A 1 189 ? -1.267 -6.144 -15.477 1.00 98.06 189 LYS A O 1
ATOM 1470 N N . GLN A 1 190 ? -0.433 -8.226 -15.570 1.00 98.12 190 GLN A N 1
ATOM 1471 C CA . GLN A 1 190 ? 0.932 -7.838 -15.214 1.00 98.12 190 GLN A CA 1
ATOM 1472 C C . GLN A 1 190 ? 1.542 -6.865 -16.234 1.00 98.12 190 GLN A C 1
ATOM 1474 O O . GLN A 1 190 ? 2.123 -5.846 -15.850 1.00 98.12 190 GLN A O 1
ATOM 1479 N N . LEU A 1 191 ? 1.391 -7.136 -17.533 1.00 97.81 191 LEU A N 1
ATOM 1480 C CA . LEU A 1 191 ? 1.852 -6.239 -18.596 1.00 97.81 191 LEU A CA 1
ATOM 1481 C C . LEU A 1 191 ? 1.109 -4.903 -18.564 1.00 97.81 191 LEU A C 1
ATOM 1483 O O . LEU A 1 191 ? 1.694 -3.861 -18.862 1.00 97.81 191 LEU A O 1
ATOM 1487 N N . ARG A 1 192 ? -0.170 -4.902 -18.177 1.00 97.88 192 ARG A N 1
ATOM 1488 C CA . ARG A 1 192 ? -0.941 -3.670 -18.016 1.00 97.88 192 ARG A CA 1
ATOM 1489 C C . ARG A 1 192 ? -0.412 -2.809 -16.873 1.00 97.88 192 ARG A C 1
ATOM 1491 O O . ARG A 1 192 ? -0.262 -1.609 -17.085 1.00 97.88 192 ARG A O 1
ATOM 1498 N N . ILE A 1 193 ? -0.069 -3.398 -15.724 1.00 97.50 193 ILE A N 1
ATOM 1499 C CA . ILE A 1 193 ? 0.597 -2.684 -14.618 1.00 97.50 193 ILE A CA 1
ATOM 1500 C C . ILE A 1 193 ? 1.885 -2.032 -15.118 1.00 97.50 193 ILE A C 1
ATOM 1502 O O . ILE A 1 193 ? 2.067 -0.826 -14.957 1.00 97.50 193 ILE A O 1
ATOM 1506 N N . VAL A 1 194 ? 2.736 -2.808 -15.798 1.00 97.56 194 VAL A N 1
ATOM 1507 C CA . VAL A 1 194 ? 3.995 -2.306 -16.362 1.00 97.56 194 VAL A CA 1
ATOM 1508 C C . VAL A 1 194 ? 3.743 -1.105 -17.276 1.00 97.56 194 VAL A C 1
ATOM 1510 O O . VAL A 1 194 ? 4.324 -0.047 -17.060 1.00 97.56 194 VAL A O 1
ATOM 1513 N N . ARG A 1 195 ? 2.825 -1.211 -18.245 1.00 97.62 195 ARG A N 1
ATOM 1514 C CA . ARG A 1 195 ? 2.507 -0.104 -19.169 1.00 97.62 195 ARG A CA 1
ATOM 1515 C C . ARG A 1 195 ? 2.047 1.163 -18.446 1.00 97.62 195 ARG A C 1
ATOM 1517 O O . ARG A 1 195 ? 2.425 2.254 -18.861 1.00 97.62 195 ARG A O 1
ATOM 1524 N N . LEU A 1 196 ? 1.238 1.035 -17.393 1.00 97.62 196 LEU A N 1
ATOM 1525 C CA . LEU A 1 196 ? 0.750 2.182 -16.621 1.00 97.62 196 LEU A CA 1
ATOM 1526 C C . LEU A 1 196 ? 1.891 2.881 -15.875 1.00 97.62 196 LEU A C 1
ATOM 1528 O O . LEU A 1 196 ? 1.983 4.104 -15.933 1.00 97.62 196 LEU A O 1
ATOM 1532 N N . LEU A 1 197 ? 2.791 2.118 -15.248 1.00 97.12 197 LEU A N 1
ATOM 1533 C CA . LEU A 1 197 ? 3.964 2.672 -14.566 1.00 97.12 197 LEU A CA 1
ATOM 1534 C C . LEU A 1 197 ? 4.902 3.391 -15.543 1.00 97.12 197 LEU A C 1
ATOM 1536 O O . LEU A 1 197 ? 5.328 4.512 -15.271 1.00 97.12 197 LEU A O 1
ATOM 1540 N N . LEU A 1 198 ? 5.170 2.797 -16.711 1.00 96.62 198 LEU A N 1
ATOM 1541 C CA . LEU A 1 198 ? 6.002 3.429 -17.742 1.00 96.62 198 LEU A CA 1
ATOM 1542 C C . LEU A 1 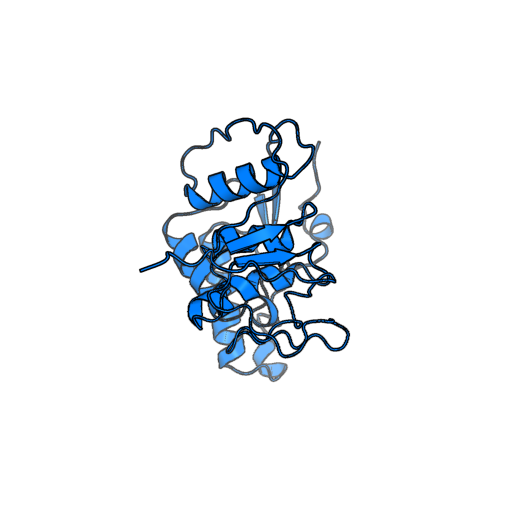198 ? 5.346 4.690 -18.312 1.00 96.62 198 LEU A C 1
ATOM 1544 O O . LEU A 1 198 ? 6.012 5.708 -18.469 1.00 96.62 198 LEU A O 1
ATOM 1548 N N . LYS A 1 199 ? 4.025 4.673 -18.540 1.00 96.81 199 LYS A N 1
ATOM 1549 C CA . LYS A 1 199 ? 3.259 5.866 -18.940 1.00 96.81 199 LYS A CA 1
ATOM 1550 C C . LYS A 1 199 ? 3.380 6.996 -17.911 1.00 96.81 199 LYS A C 1
ATOM 1552 O O . LYS A 1 199 ? 3.361 8.167 -18.286 1.00 96.81 199 LYS A O 1
ATOM 1557 N N . MET A 1 200 ? 3.496 6.655 -16.628 1.00 96.50 200 MET A N 1
ATOM 1558 C CA . MET A 1 200 ? 3.695 7.623 -15.551 1.00 96.50 200 MET A CA 1
ATOM 1559 C C . MET A 1 200 ? 5.137 8.141 -15.434 1.00 96.50 200 MET A C 1
ATOM 1561 O O . MET A 1 200 ? 5.364 9.071 -14.663 1.00 96.50 200 MET A O 1
ATOM 1565 N N . GLY A 1 201 ? 6.087 7.586 -16.196 1.00 97.00 201 GLY A N 1
ATOM 1566 C CA . GLY A 1 201 ? 7.496 7.992 -16.205 1.00 97.00 201 GLY A CA 1
ATOM 1567 C C . GLY A 1 201 ? 8.435 7.085 -15.405 1.00 97.00 201 GLY A C 1
ATOM 1568 O O . GLY A 1 201 ? 9.561 7.485 -15.127 1.00 97.00 201 GLY A O 1
ATOM 1569 N N . ALA A 1 202 ? 8.001 5.883 -15.005 1.00 97.00 202 ALA A N 1
ATOM 1570 C CA . ALA A 1 202 ? 8.881 4.951 -14.305 1.00 97.00 202 ALA A CA 1
ATOM 1571 C C . ALA A 1 202 ? 9.960 4.372 -15.234 1.00 97.00 202 ALA A C 1
ATOM 1573 O O . ALA A 1 202 ? 9.710 4.077 -16.404 1.00 97.00 202 ALA A O 1
ATOM 1574 N N . VAL A 1 203 ? 11.145 4.131 -14.682 1.00 95.94 203 VAL A N 1
ATOM 1575 C CA . VAL A 1 203 ? 12.268 3.478 -15.353 1.00 95.94 203 VAL A CA 1
ATOM 1576 C C . VAL A 1 203 ? 12.135 1.951 -15.203 1.00 95.94 203 VAL A C 1
ATOM 1578 O O . VAL A 1 203 ? 12.014 1.452 -14.075 1.00 95.94 203 VAL A O 1
ATOM 1581 N N . PRO A 1 204 ? 12.160 1.181 -16.310 1.00 95.19 204 PRO A N 1
ATOM 1582 C CA . PRO A 1 204 ? 11.945 -0.271 -16.334 1.00 95.19 204 PRO A CA 1
ATOM 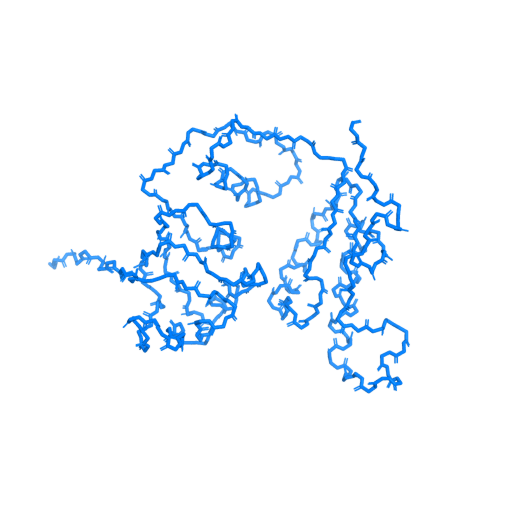1583 C C . PRO A 1 204 ? 13.170 -1.075 -15.854 1.00 95.19 204 PRO A C 1
ATOM 1585 O O . PRO A 1 204 ? 13.707 -1.902 -16.587 1.00 95.19 204 PRO A O 1
ATOM 1588 N N . THR A 1 205 ? 13.642 -0.836 -14.631 1.00 95.06 205 THR A N 1
ATOM 1589 C CA . THR A 1 205 ? 14.765 -1.585 -14.044 1.00 95.06 205 THR A CA 1
ATOM 1590 C C . THR A 1 205 ? 14.404 -3.028 -13.687 1.00 95.06 205 THR A C 1
ATOM 1592 O O . THR A 1 205 ? 15.273 -3.890 -13.744 1.00 95.06 205 THR A O 1
ATOM 1595 N N . PHE A 1 206 ? 13.146 -3.288 -13.306 1.00 95.19 206 PHE A N 1
ATOM 1596 C CA . PHE A 1 206 ? 12.607 -4.602 -12.924 1.00 95.19 206 PHE A CA 1
ATOM 1597 C C . PHE A 1 206 ? 13.540 -5.463 -12.055 1.00 95.19 206 PHE A C 1
ATOM 1599 O O . PHE A 1 206 ? 13.725 -6.652 -12.311 1.00 95.19 206 PHE A O 1
ATOM 1606 N N . THR A 1 207 ? 14.120 -4.866 -11.014 1.00 93.00 207 THR A N 1
ATOM 1607 C CA . THR A 1 207 ? 15.079 -5.523 -10.117 1.00 93.00 207 THR A CA 1
ATOM 1608 C C . THR A 1 207 ? 14.832 -5.126 -8.671 1.00 93.00 207 THR A C 1
ATOM 1610 O O . THR A 1 207 ? 14.462 -3.987 -8.408 1.00 93.00 207 THR A O 1
ATOM 1613 N N . CYS A 1 208 ? 15.054 -6.052 -7.739 1.00 91.62 208 CYS A N 1
ATOM 1614 C CA . CYS A 1 208 ? 15.023 -5.771 -6.303 1.00 91.62 208 CYS A CA 1
ATOM 1615 C C . CYS A 1 208 ? 16.343 -5.171 -5.797 1.00 91.62 208 CYS A C 1
ATOM 1617 O O . CYS A 1 208 ? 16.437 -4.775 -4.638 1.00 91.62 208 CYS A O 1
ATOM 1619 N N . THR A 1 209 ? 17.358 -5.073 -6.664 1.00 92.12 209 THR A N 1
ATOM 1620 C CA . THR A 1 209 ? 18.658 -4.456 -6.378 1.00 92.12 209 THR A CA 1
ATOM 1621 C C . THR A 1 209 ? 18.825 -3.160 -7.186 1.00 92.12 209 THR A C 1
ATOM 1623 O O . THR A 1 209 ? 19.658 -3.106 -8.097 1.00 92.12 209 THR A O 1
ATOM 1626 N N . PRO A 1 210 ? 18.042 -2.099 -6.904 1.00 90.88 210 PRO A N 1
ATOM 1627 C CA . PRO A 1 210 ? 18.026 -0.871 -7.708 1.00 90.88 210 PRO A CA 1
ATOM 1628 C C . PRO A 1 210 ? 19.376 -0.148 -7.755 1.00 90.88 210 PRO A C 1
ATOM 1630 O O . PRO A 1 210 ? 19.702 0.490 -8.754 1.00 90.88 210 PRO A O 1
ATOM 1633 N N . TYR A 1 211 ? 20.187 -0.306 -6.710 1.00 90.38 211 TYR A N 1
ATOM 1634 C CA . TYR A 1 211 ? 21.539 0.242 -6.606 1.00 90.38 211 TYR A CA 1
ATOM 1635 C C . TYR A 1 211 ? 22.481 -0.307 -7.684 1.00 90.38 211 TYR A C 1
ATOM 1637 O O . TYR A 1 211 ? 23.323 0.420 -8.200 1.00 90.38 211 TYR A O 1
ATOM 1645 N N . LEU A 1 212 ? 22.292 -1.571 -8.082 1.00 89.00 212 LEU A N 1
ATOM 1646 C CA . LEU A 1 212 ? 23.048 -2.199 -9.172 1.00 89.00 212 LEU A CA 1
ATOM 1647 C C . LEU A 1 212 ? 22.528 -1.787 -10.559 1.00 89.00 212 LEU A C 1
ATOM 1649 O O . LEU A 1 212 ? 23.168 -2.067 -11.565 1.00 89.00 212 LEU A O 1
ATOM 1653 N N . ALA A 1 213 ? 21.372 -1.121 -10.610 1.00 86.62 213 ALA A N 1
ATOM 1654 C CA . ALA A 1 213 ? 20.740 -0.605 -11.821 1.00 86.62 213 ALA A CA 1
ATOM 1655 C C . ALA A 1 213 ? 20.768 0.935 -11.885 1.00 86.62 213 ALA A C 1
ATOM 1657 O O . ALA A 1 213 ? 19.947 1.543 -12.571 1.00 86.62 213 ALA A O 1
ATOM 1658 N N . GLY A 1 214 ? 21.699 1.571 -11.164 1.00 83.56 214 GLY A N 1
ATOM 1659 C CA . GLY A 1 214 ? 21.982 3.005 -11.270 1.00 83.56 214 GLY A CA 1
ATOM 1660 C C . GLY A 1 214 ? 21.153 3.922 -10.369 1.00 83.56 214 GLY A C 1
ATOM 1661 O O . GLY A 1 214 ? 21.403 5.123 -10.356 1.00 83.56 214 GLY A O 1
ATOM 1662 N N . ASN A 1 215 ? 20.211 3.401 -9.576 1.00 87.62 215 ASN A N 1
ATOM 1663 C CA . ASN A 1 215 ? 19.507 4.207 -8.574 1.00 87.62 215 ASN A CA 1
ATOM 1664 C C . ASN A 1 215 ? 20.268 4.191 -7.243 1.00 87.62 215 ASN A C 1
ATOM 1666 O O . ASN A 1 215 ? 19.872 3.518 -6.291 1.00 87.62 215 ASN A O 1
ATOM 1670 N N . LEU A 1 216 ? 21.399 4.895 -7.218 1.00 86.00 216 LEU A N 1
ATOM 1671 C CA . LEU A 1 216 ? 22.231 5.084 -6.033 1.00 86.00 216 LEU A CA 1
ATOM 1672 C C . LEU A 1 216 ? 21.767 6.336 -5.269 1.00 86.00 216 LEU A C 1
ATOM 1674 O O . LEU A 1 216 ? 21.628 7.388 -5.891 1.00 86.00 216 LEU A O 1
ATOM 1678 N N . PRO A 1 217 ? 21.535 6.259 -3.945 1.00 76.44 217 PRO A N 1
ATOM 1679 C CA . PRO A 1 217 ? 21.254 7.438 -3.138 1.00 76.44 217 PRO A CA 1
ATOM 1680 C C . PRO A 1 217 ? 22.425 8.416 -3.217 1.00 76.44 217 PRO A C 1
ATOM 1682 O O . PRO A 1 217 ? 23.553 8.074 -2.866 1.00 76.44 217 PRO A O 1
ATOM 1685 N N . THR A 1 218 ? 22.152 9.629 -3.682 1.00 70.62 218 THR A N 1
ATOM 1686 C CA . THR A 1 218 ? 23.094 10.748 -3.651 1.00 70.62 218 THR A CA 1
ATOM 1687 C C . THR A 1 218 ? 22.665 11.700 -2.540 1.00 70.62 218 THR A C 1
ATOM 1689 O O . THR A 1 218 ? 21.484 12.058 -2.484 1.00 70.62 218 THR A O 1
ATOM 1692 N N . PHE A 1 219 ? 23.601 12.062 -1.663 1.00 60.09 219 PHE A N 1
ATOM 1693 C CA . PHE A 1 219 ? 23.394 13.041 -0.591 1.00 60.09 219 PHE A CA 1
ATOM 1694 C C . PHE A 1 219 ? 23.375 14.471 -1.132 1.00 60.09 219 PHE A C 1
ATOM 1696 O O . PHE A 1 219 ? 24.102 14.729 -2.119 1.00 60.09 219 PHE A O 1
#

Sequence (219 aa):
MRGGLLEILVLGKPISWLDGVDVRTGEIVQRDHPQRGTSIAGRTIKIPHSIGSTVGAYTFFKLVRNKAAPRKIILEKPDSITMAAVLAGIPVEMEHEGPVEELKVEGVPENFVRYLEKEASFSSARGFVRINSVHLSGISYATIGEEGLDFLKKVSKDARFRVLATTNPAGMDLKRWRKMGIPEDFAEKQLRIVRLLLKMGAVPTFTCTPYLAGNLPTF

Foldseek 3Di:
DDDDDQDEAEWPAAAALQPQADLQAQAGCNPPTPRHRDAQQQGEYEHAEHDDDLLSLLSLLSNVVNSRHHQEYEYAAQYLSVLSNLVSVHHYYYPFFADEDQDDDPQDPPSVSVSVRRSCRRDPDPYDDDAQEEEDPQLECVRNPPRNLVVLVVCLVRAADPHAYEYAAYNADLPCCVVVVNDPVRNVSSVSSVVSNVSRPYDDPHHPPVVVVPPDDDD